Protein AF-Q54W01-F1 (afdb_monomer)

Secondary structure (DSSP, 8-state):
-HHHHHIIIII--GGGGGSSSTT-B-TTSSB-HHHHHHHHHHHHHHHTTPPPHHHHHHHHHHHT--HHHHHHHHHHHHHHHHHHTS--HHHHHHHHHHHHTTT-HHHHHHHHHHHHHTT-HHHHHHHHHHHHTS-SEEEPTTSS-EEE-HHHHHHHHHHHHHIIIII--HHHHHHHHHHHHHTT-HHHHHHHHHHHHHTSSS---HHHHHHHHHHHHHHHHTT-

Organism: Dictyostelium discoideum (NCBI:txid44689)

Radius of gyration: 18.87 Å; Cα contacts (8 Å, |Δi|>4): 351; chains: 1; bounding box: 48×43×46 Å

InterPro domains:
  IPR011990 Tetratricopeptide-like helical domain superfamily [G3DSA:1.25.40.10] (80-221)

Solvent-accessible surface area (backbone atoms only — not comparable to full-atom values): 11177 Å² total; per-residue (Å²): 91,70,67,51,42,52,29,41,46,74,64,60,47,74,78,51,72,80,50,81,53,76,76,42,48,45,98,85,72,43,80,29,61,74,60,40,50,58,35,46,51,47,34,39,72,77,45,71,29,48,71,59,62,74,41,41,48,46,25,19,74,73,55,19,45,44,50,66,61,51,52,27,48,40,20,37,42,40,16,48,46,29,39,74,74,65,66,32,58,69,61,14,51,51,32,20,57,57,21,41,77,68,71,23,26,56,22,24,33,54,51,11,52,53,24,48,77,69,68,37,54,68,60,11,50,55,25,16,50,58,5,35,70,38,69,54,50,41,67,32,48,100,43,104,44,75,40,81,28,62,53,18,29,46,23,12,38,52,35,12,50,48,27,47,71,76,67,64,37,39,44,61,14,40,54,25,20,44,54,4,25,76,64,66,32,48,69,18,16,43,52,44,14,52,27,22,61,68,32,50,46,48,73,65,33,64,67,61,13,51,54,27,40,48,60,36,46,57,70,62,66,80,76,116

Foldseek 3Di:
DVQQLCQLLPPDEPVCLPPADRRQADPVRDHDLVSLCVPLVCCCVVPVQFDDQVSLVSNQVVHQADSLSVRLRSLQSSLCCCVPVVVNNVSSLVSLVVNVVSQRLLSLQVQLVVCVVVVVLVSNLVSLVSSLPGDQWTQGHPDNDTDGPVSNLVSLQVSLVSCVPPVVQQLSSLVSLCSSLVSLNLVSLQVNLVCLCVVGSHDNDNVSSVVSVCSSCVVVVVPD

Mean predicted aligned error: 4.29 Å

Sequence (224 aa):
MEVLNNWLSNKCSLKDINKYFFGIRDKNNNLNYKLMEREYEYLSFKYNGIIPKEILEKCSDRIGIPMDYLLNRGLCETAFFHLKLKNDKKMAKRYFRVAIKFNSAEASFGMSLLYCEENNIEKAIKYGEKSALEPPMIKLINQDKLYPNYRVHEAQYQTGHLYAKFKKDFTKCFCFYLLSAESGNIRGNYLISCMYKKGVGCEKNEEFSKKYLLKATSLVKCKC

Structure (mmCIF, N/CA/C/O backbone):
data_AF-Q54W01-F1
#
_entry.id   AF-Q54W01-F1
#
loop_
_atom_site.group_PDB
_atom_site.id
_atom_site.type_symbol
_atom_site.label_atom_id
_atom_site.label_alt_id
_atom_site.label_comp_id
_atom_site.label_asym_id
_atom_site.label_entity_id
_atom_site.label_seq_id
_atom_site.pdbx_PDB_ins_code
_atom_site.Cartn_x
_atom_site.Cartn_y
_atom_site.Cartn_z
_atom_site.occupancy
_atom_site.B_iso_or_equiv
_atom_site.auth_seq_id
_atom_site.auth_comp_id
_atom_site.auth_asym_id
_atom_site.auth_atom_id
_atom_site.pdbx_PDB_model_num
ATOM 1 N N . MET A 1 1 ? 14.472 6.945 -15.889 1.00 89.81 1 MET A N 1
ATOM 2 C CA . MET A 1 1 ? 13.373 6.084 -16.384 1.00 89.81 1 MET A CA 1
ATOM 3 C C . MET A 1 1 ? 13.797 4.676 -16.762 1.00 89.81 1 MET A C 1
ATOM 5 O O . MET A 1 1 ? 12.915 3.842 -16.936 1.00 89.81 1 MET A O 1
ATOM 9 N N . GLU A 1 2 ? 15.084 4.369 -16.925 1.00 91.75 2 GLU A N 1
ATOM 10 C CA . GLU A 1 2 ? 15.513 3.037 -17.372 1.00 91.75 2 GLU A CA 1
ATOM 11 C C . GLU A 1 2 ? 15.092 1.927 -16.397 1.00 91.75 2 GLU A C 1
ATOM 13 O O . GLU A 1 2 ? 14.571 0.893 -16.816 1.00 91.75 2 GLU A O 1
ATOM 18 N N . VAL A 1 3 ? 15.232 2.168 -15.088 1.00 93.31 3 VAL A N 1
ATOM 19 C CA . VAL A 1 3 ? 14.890 1.174 -14.062 1.00 93.31 3 VAL A CA 1
ATOM 20 C C . VAL A 1 3 ? 13.390 0.919 -14.011 1.00 93.31 3 VAL A C 1
ATOM 22 O O . VAL A 1 3 ? 12.978 -0.241 -14.039 1.00 93.31 3 VAL A O 1
ATOM 25 N N . LEU A 1 4 ? 12.575 1.980 -13.968 1.00 94.06 4 LEU A N 1
ATOM 26 C CA . LEU A 1 4 ? 11.116 1.845 -13.959 1.00 94.06 4 LEU A CA 1
ATOM 27 C C . LEU A 1 4 ? 10.622 1.127 -15.218 1.00 94.06 4 LEU A C 1
ATOM 29 O O . LEU A 1 4 ? 9.805 0.215 -15.107 1.00 94.06 4 LEU A O 1
ATOM 33 N N . ASN A 1 5 ? 11.159 1.484 -16.390 1.00 95.75 5 ASN A N 1
ATOM 34 C CA . ASN A 1 5 ? 10.816 0.834 -17.651 1.00 95.75 5 ASN A CA 1
ATOM 35 C C . ASN A 1 5 ? 11.144 -0.663 -17.623 1.00 95.75 5 ASN A C 1
ATOM 37 O O . ASN A 1 5 ? 10.257 -1.490 -17.819 1.00 95.75 5 ASN A O 1
ATOM 41 N N . ASN A 1 6 ? 12.399 -1.021 -17.342 1.00 95.88 6 ASN A N 1
ATOM 42 C CA . ASN A 1 6 ? 12.820 -2.419 -17.339 1.00 95.88 6 ASN A CA 1
ATOM 43 C C . ASN A 1 6 ? 12.027 -3.240 -16.313 1.00 95.88 6 ASN A C 1
ATOM 45 O O . ASN A 1 6 ? 11.593 -4.356 -16.595 1.00 95.88 6 ASN A O 1
ATOM 49 N N . TRP A 1 7 ? 11.811 -2.688 -15.117 1.00 95.94 7 TRP A N 1
ATOM 50 C CA . TRP A 1 7 ? 11.092 -3.405 -14.076 1.00 95.94 7 TRP A CA 1
ATOM 51 C C . TRP A 1 7 ? 9.617 -3.624 -14.426 1.00 95.94 7 TRP A C 1
ATOM 53 O O . TRP A 1 7 ? 9.152 -4.760 -14.342 1.00 95.94 7 TRP A O 1
ATOM 63 N N . LEU A 1 8 ? 8.893 -2.586 -14.857 1.00 96.00 8 LEU A N 1
ATOM 64 C CA . LEU A 1 8 ? 7.478 -2.710 -15.230 1.00 96.00 8 LEU A CA 1
ATOM 65 C C . LEU A 1 8 ? 7.301 -3.620 -16.449 1.00 96.00 8 LEU A C 1
ATOM 67 O O . LEU A 1 8 ? 6.528 -4.580 -16.395 1.00 96.00 8 LEU A O 1
ATOM 71 N N . SER A 1 9 ? 8.075 -3.376 -17.505 1.00 94.75 9 SER A N 1
ATOM 72 C CA . SER A 1 9 ? 7.961 -4.122 -18.757 1.00 94.75 9 SER A CA 1
ATOM 73 C C . SER A 1 9 ? 8.324 -5.600 -18.585 1.00 94.75 9 SER A C 1
ATOM 75 O O . SER A 1 9 ? 7.609 -6.453 -19.100 1.00 94.75 9 SER A O 1
ATOM 77 N N . ASN A 1 10 ? 9.369 -5.931 -17.810 1.00 95.25 10 ASN A N 1
ATOM 78 C CA . ASN A 1 10 ? 9.964 -7.277 -17.852 1.00 95.25 10 ASN A CA 1
ATOM 79 C C . ASN A 1 10 ? 9.904 -8.072 -16.538 1.00 95.25 10 ASN A C 1
ATOM 81 O O . ASN A 1 10 ? 9.967 -9.297 -16.580 1.00 95.25 10 ASN A O 1
ATOM 85 N N . LYS A 1 11 ? 9.828 -7.423 -15.366 1.00 94.88 11 LYS A N 1
ATOM 86 C CA . LYS A 1 11 ? 10.060 -8.095 -14.066 1.00 94.88 11 LYS A CA 1
ATOM 87 C C . LYS A 1 11 ? 8.863 -8.096 -13.123 1.00 94.88 11 LYS A C 1
ATOM 89 O O . LYS A 1 11 ? 8.730 -9.021 -12.329 1.00 94.88 11 LYS A O 1
ATOM 94 N N . CYS A 1 12 ? 8.021 -7.066 -13.175 1.00 94.69 12 CYS A N 1
ATOM 95 C CA . CYS A 1 12 ? 6.881 -6.892 -12.274 1.00 94.69 12 CYS A CA 1
ATOM 96 C C . CYS A 1 12 ? 5.975 -8.132 -12.299 1.00 94.69 12 CYS A C 1
ATOM 98 O O . CYS A 1 12 ? 5.600 -8.594 -13.370 1.00 94.69 12 CYS A O 1
ATOM 100 N N . SER A 1 13 ? 5.597 -8.683 -11.154 1.00 93.88 13 SER A N 1
ATOM 101 C CA . SER A 1 13 ? 4.550 -9.703 -11.070 1.00 93.88 13 SER A CA 1
ATOM 102 C C . SER A 1 13 ? 3.263 -9.121 -10.495 1.00 93.88 13 SER A C 1
ATOM 104 O O . SER A 1 13 ? 3.268 -8.068 -9.857 1.00 93.88 13 SER A O 1
ATOM 106 N N . LEU A 1 14 ? 2.160 -9.857 -10.628 1.00 91.88 14 LEU A N 1
ATOM 107 C CA . LEU A 1 14 ? 0.876 -9.498 -10.021 1.00 91.88 14 LEU A CA 1
ATOM 108 C C . LEU A 1 14 ? 0.996 -9.215 -8.506 1.00 91.88 14 LEU A C 1
ATOM 110 O O . LEU A 1 14 ? 0.391 -8.278 -7.993 1.00 91.88 14 LEU A O 1
ATOM 114 N N . LYS A 1 15 ? 1.842 -9.973 -7.790 1.00 91.00 15 LYS A N 1
ATOM 115 C CA . LYS A 1 15 ? 2.101 -9.769 -6.352 1.00 91.00 15 LYS A CA 1
ATOM 116 C C . LYS A 1 15 ? 2.877 -8.481 -6.062 1.00 91.00 15 LYS A C 1
ATOM 118 O O . LYS A 1 15 ? 2.717 -7.905 -4.985 1.00 91.00 15 LYS A O 1
ATOM 123 N N . ASP A 1 16 ? 3.722 -8.032 -6.988 1.00 91.69 16 ASP A N 1
ATOM 124 C CA . ASP A 1 16 ? 4.597 -6.877 -6.774 1.00 91.69 16 ASP A CA 1
ATOM 125 C C . ASP A 1 16 ? 3.864 -5.540 -6.815 1.00 91.69 16 ASP A C 1
ATOM 127 O O . ASP A 1 16 ? 4.335 -4.571 -6.227 1.00 91.69 16 ASP A O 1
ATOM 131 N N . ILE A 1 17 ? 2.689 -5.490 -7.436 1.00 88.19 17 ILE A N 1
ATOM 132 C CA . ILE A 1 17 ? 1.871 -4.277 -7.560 1.00 88.19 17 ILE A CA 1
ATOM 133 C C . ILE A 1 17 ? 1.502 -3.677 -6.196 1.00 88.19 17 ILE A C 1
ATOM 135 O O . ILE A 1 17 ? 1.355 -2.458 -6.056 1.00 88.19 17 ILE A O 1
ATOM 139 N N . ASN A 1 18 ? 1.412 -4.529 -5.174 1.00 85.81 18 ASN A N 1
ATOM 140 C CA . ASN A 1 18 ? 1.107 -4.134 -3.802 1.00 85.81 18 ASN A CA 1
ATOM 141 C C . ASN A 1 18 ? 2.303 -3.530 -3.058 1.00 85.81 18 ASN A C 1
ATOM 143 O O . ASN A 1 18 ? 2.110 -2.860 -2.035 1.00 85.81 18 ASN A O 1
ATOM 147 N N . LYS A 1 19 ? 3.529 -3.741 -3.552 1.00 90.31 19 LYS A N 1
ATOM 148 C CA . LYS A 1 19 ? 4.743 -3.157 -2.979 1.00 90.31 19 LYS A CA 1
ATOM 149 C 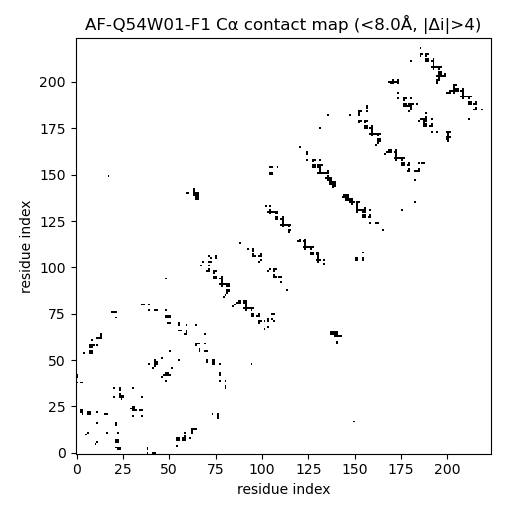C . LYS A 1 19 ? 4.826 -1.679 -3.356 1.00 90.31 19 LYS A C 1
ATOM 151 O O . LYS A 1 19 ? 4.561 -1.302 -4.493 1.00 90.31 19 LYS A O 1
ATOM 156 N N . TYR A 1 20 ? 5.237 -0.853 -2.399 1.00 90.94 20 TYR A N 1
ATOM 157 C CA . TYR A 1 20 ? 5.528 0.557 -2.655 1.00 90.94 20 TYR A CA 1
ATOM 158 C C . TYR A 1 20 ? 6.810 0.725 -3.476 1.00 90.94 20 TYR A C 1
ATOM 160 O O . TYR A 1 20 ? 7.751 -0.060 -3.332 1.00 90.94 20 TYR A O 1
ATOM 168 N N . PHE A 1 21 ? 6.842 1.769 -4.296 1.00 92.62 21 PHE A N 1
ATOM 169 C CA . PHE A 1 21 ? 7.914 2.194 -5.192 1.00 92.62 21 PHE A CA 1
ATOM 170 C C . PHE A 1 21 ? 8.373 1.097 -6.159 1.00 92.62 21 PHE A C 1
ATOM 172 O O . PHE A 1 21 ? 9.293 0.331 -5.862 1.00 92.62 21 PHE A O 1
ATOM 179 N N . PHE A 1 22 ? 7.727 1.044 -7.327 1.00 93.31 22 PHE A N 1
ATOM 180 C CA . PHE A 1 22 ? 7.922 0.053 -8.392 1.00 93.31 22 PHE A CA 1
ATOM 181 C C . PHE A 1 22 ? 9.382 -0.313 -8.662 1.00 93.31 22 PHE A C 1
ATOM 183 O O . PHE A 1 22 ? 10.138 0.471 -9.227 1.00 93.31 22 PHE A O 1
ATOM 190 N N . GLY A 1 23 ? 9.781 -1.518 -8.249 1.00 91.75 23 GLY A N 1
ATOM 191 C CA . GLY A 1 23 ? 11.109 -2.067 -8.526 1.00 91.75 23 GLY A CA 1
ATOM 192 C C . GLY A 1 23 ? 12.296 -1.316 -7.932 1.00 91.75 23 GLY A C 1
ATOM 193 O O . GLY A 1 23 ? 13.431 -1.730 -8.156 1.00 91.75 23 GLY A O 1
ATOM 194 N N . ILE A 1 24 ? 12.071 -0.240 -7.174 1.00 95.69 24 ILE A N 1
ATOM 195 C CA . ILE A 1 24 ? 13.139 0.571 -6.594 1.00 95.69 24 ILE A CA 1
ATOM 196 C C . ILE A 1 24 ? 13.682 -0.157 -5.375 1.00 95.69 24 ILE A C 1
ATOM 198 O O . ILE A 1 24 ? 13.221 0.048 -4.248 1.00 95.69 24 ILE A O 1
ATOM 202 N N . ARG A 1 25 ? 14.606 -1.083 -5.619 1.00 94.69 25 ARG A N 1
ATOM 203 C CA . ARG A 1 25 ? 15.192 -1.950 -4.605 1.00 94.69 25 ARG A CA 1
ATOM 204 C C . ARG A 1 25 ? 16.700 -2.072 -4.769 1.00 94.69 25 ARG A C 1
ATOM 206 O O . ARG A 1 25 ? 17.223 -1.929 -5.872 1.00 94.69 25 ARG A O 1
ATOM 213 N N . ASP A 1 26 ? 17.393 -2.303 -3.662 1.00 93.75 26 ASP A N 1
ATOM 214 C CA . ASP A 1 26 ? 18.793 -2.722 -3.659 1.00 93.75 26 ASP A CA 1
ATOM 215 C C . ASP A 1 26 ? 18.921 -4.251 -3.825 1.00 93.75 26 ASP A C 1
ATOM 217 O O . ASP A 1 26 ? 17.932 -4.972 -3.980 1.00 93.75 26 ASP A O 1
ATOM 221 N N . LYS A 1 27 ? 20.157 -4.756 -3.775 1.00 92.44 27 LYS A N 1
ATOM 222 C CA . LYS A 1 27 ? 20.462 -6.195 -3.861 1.00 92.44 27 LYS A CA 1
ATOM 223 C C . LYS A 1 27 ? 19.877 -7.034 -2.716 1.00 92.44 27 LYS A C 1
ATOM 225 O O . LYS A 1 27 ? 19.700 -8.234 -2.882 1.00 92.44 27 LYS A O 1
ATOM 230 N N . ASN A 1 28 ? 19.558 -6.405 -1.585 1.00 93.88 28 ASN A N 1
ATOM 231 C CA . ASN A 1 28 ? 18.967 -7.034 -0.405 1.00 93.88 28 ASN A CA 1
ATOM 232 C C . ASN A 1 28 ? 17.433 -6.893 -0.392 1.00 93.88 28 ASN A C 1
ATOM 234 O O . ASN A 1 28 ? 16.794 -7.214 0.607 1.00 93.88 28 ASN A O 1
ATOM 238 N N . ASN A 1 29 ? 16.836 -6.412 -1.492 1.00 89.88 29 ASN A N 1
ATOM 239 C CA . ASN A 1 29 ? 15.402 -6.170 -1.642 1.00 89.88 29 ASN A CA 1
ATOM 240 C C . ASN A 1 29 ? 14.832 -5.100 -0.679 1.00 89.88 29 ASN A C 1
ATOM 242 O O . ASN A 1 29 ? 13.625 -5.062 -0.423 1.00 89.88 29 ASN A O 1
ATOM 246 N N . ASN A 1 30 ? 15.675 -4.179 -0.201 1.00 93.75 30 ASN A N 1
ATOM 247 C CA . ASN A 1 30 ? 15.270 -2.988 0.553 1.00 93.75 30 ASN A CA 1
ATOM 248 C C . ASN A 1 30 ? 15.057 -1.790 -0.376 1.00 93.75 30 ASN A C 1
ATOM 250 O O . ASN A 1 30 ? 15.566 -1.769 -1.494 1.00 93.75 30 ASN A O 1
ATOM 254 N N . LEU A 1 31 ? 14.307 -0.773 0.065 1.00 93.94 31 LEU A N 1
ATOM 255 C CA . LEU A 1 31 ? 14.107 0.455 -0.714 1.00 93.94 31 LEU A CA 1
ATOM 256 C C . LEU A 1 31 ? 15.438 1.181 -0.956 1.00 93.94 31 LEU A C 1
ATOM 258 O O . LEU A 1 31 ? 16.135 1.544 -0.013 1.00 93.94 31 LEU A O 1
ATOM 262 N N . ASN A 1 32 ? 15.758 1.442 -2.226 1.00 95.94 32 ASN A N 1
ATOM 263 C CA . ASN A 1 32 ? 16.941 2.211 -2.611 1.00 95.94 32 ASN A CA 1
ATOM 264 C C . ASN A 1 32 ? 16.573 3.689 -2.813 1.00 95.94 32 ASN A C 1
ATOM 266 O O . ASN A 1 32 ? 16.084 4.072 -3.876 1.00 95.94 32 ASN A O 1
ATOM 270 N N . TYR A 1 33 ? 16.810 4.521 -1.798 1.00 94.69 33 TYR A N 1
ATOM 271 C CA . TYR A 1 33 ? 16.407 5.934 -1.795 1.00 94.69 33 TYR A CA 1
ATOM 272 C C . TYR A 1 33 ? 17.110 6.783 -2.861 1.00 94.69 33 TYR A C 1
ATOM 274 O O . TYR A 1 33 ? 16.449 7.571 -3.530 1.00 94.69 33 TYR A O 1
ATOM 282 N N . LYS A 1 34 ? 18.413 6.575 -3.095 1.00 94.88 34 LYS A N 1
ATOM 283 C CA . LYS A 1 34 ? 19.161 7.297 -4.141 1.00 94.88 34 LYS A CA 1
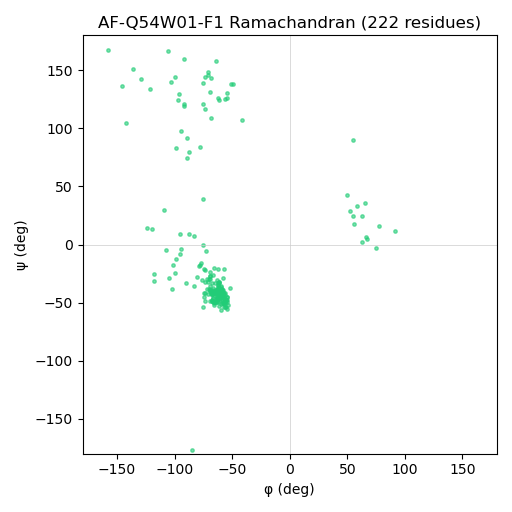ATOM 284 C C . LYS A 1 34 ? 18.603 6.999 -5.534 1.00 94.88 34 LYS A C 1
ATOM 286 O O . LYS A 1 34 ? 18.477 7.883 -6.377 1.00 94.88 34 LYS A O 1
ATOM 291 N N . LEU A 1 35 ? 18.252 5.737 -5.775 1.00 95.12 35 LEU A N 1
ATOM 292 C CA . LEU A 1 35 ? 17.612 5.325 -7.018 1.00 95.12 35 LEU A CA 1
ATOM 293 C C . LEU A 1 35 ? 16.181 5.869 -7.132 1.00 95.12 35 LEU A C 1
ATOM 295 O O . LEU A 1 35 ? 15.777 6.288 -8.213 1.00 95.12 35 LEU A O 1
ATOM 299 N N . MET A 1 36 ? 15.436 5.888 -6.023 1.00 95.12 36 MET A N 1
ATOM 300 C CA . MET A 1 36 ? 14.092 6.464 -5.959 1.00 95.12 36 MET A CA 1
ATOM 301 C C . MET A 1 36 ? 14.098 7.927 -6.382 1.00 95.12 36 MET A C 1
ATOM 303 O O . MET A 1 36 ? 13.330 8.303 -7.260 1.00 95.12 36 MET A O 1
ATOM 307 N N . GLU A 1 37 ? 14.987 8.719 -5.785 1.00 95.38 37 GLU A N 1
ATOM 308 C CA . GLU A 1 37 ? 15.155 10.134 -6.091 1.00 95.38 37 GLU A CA 1
ATOM 309 C C . GLU A 1 37 ? 15.429 10.333 -7.580 1.00 95.38 37 GLU A C 1
ATOM 311 O O . GLU A 1 37 ? 14.638 10.974 -8.264 1.00 95.38 37 GLU A O 1
ATOM 316 N N . ARG A 1 38 ? 16.436 9.646 -8.129 1.00 95.56 38 ARG A N 1
ATOM 317 C CA . ARG A 1 38 ? 16.771 9.739 -9.555 1.00 95.56 38 ARG A CA 1
ATOM 318 C C . ARG A 1 38 ? 15.594 9.415 -10.483 1.00 95.56 38 ARG A C 1
ATOM 320 O O . ARG A 1 38 ? 15.366 10.123 -11.462 1.00 95.56 38 ARG A O 1
ATOM 327 N N . GLU A 1 39 ? 14.880 8.315 -10.237 1.00 96.44 39 GLU A N 1
ATOM 328 C CA . GLU A 1 39 ? 13.807 7.872 -11.136 1.00 96.44 39 GLU A CA 1
ATOM 329 C C . GLU A 1 39 ? 12.551 8.747 -11.014 1.00 96.44 39 GLU A C 1
ATOM 331 O O . GLU A 1 39 ? 11.998 9.152 -12.038 1.00 96.44 39 GLU A O 1
ATOM 336 N N . TYR A 1 40 ? 12.113 9.071 -9.793 1.00 96.75 40 TYR A N 1
ATOM 337 C CA . TYR A 1 40 ? 10.876 9.826 -9.574 1.00 96.75 40 TYR A CA 1
ATOM 338 C C . TYR A 1 40 ? 11.039 11.335 -9.760 1.00 96.75 40 TYR A C 1
ATOM 340 O O . TYR A 1 40 ? 10.077 11.978 -10.183 1.00 96.75 40 TYR A O 1
ATOM 348 N N . GLU A 1 41 ? 12.221 11.916 -9.535 1.00 95.94 41 GLU A N 1
ATOM 349 C CA . GLU A 1 41 ? 12.485 13.306 -9.933 1.00 95.94 41 GLU A CA 1
ATOM 350 C C . GLU A 1 41 ? 12.430 13.454 -11.445 1.00 95.94 41 GLU A C 1
ATOM 352 O O . GLU A 1 41 ? 11.716 14.316 -11.954 1.00 95.94 41 GLU A O 1
ATOM 357 N N . TYR A 1 42 ? 13.117 12.572 -12.174 1.00 96.62 42 TYR A N 1
ATOM 358 C CA . TYR A 1 42 ? 13.097 12.606 -13.628 1.00 96.62 42 TYR A CA 1
ATOM 359 C C . TYR A 1 42 ? 11.685 12.348 -14.174 1.00 96.62 42 TYR A C 1
ATOM 361 O O . TYR A 1 42 ? 11.246 13.048 -15.085 1.00 96.62 42 TYR A O 1
ATOM 369 N N . LEU A 1 43 ? 10.937 11.398 -13.598 1.00 96.81 43 LEU A N 1
ATOM 370 C CA . LEU A 1 43 ? 9.533 11.163 -13.948 1.00 96.81 43 LEU A CA 1
ATOM 371 C C . LEU A 1 43 ? 8.668 12.409 -13.689 1.00 96.81 43 LEU A C 1
ATOM 373 O O . LEU A 1 43 ? 7.858 12.792 -14.535 1.00 96.81 43 LEU A O 1
ATOM 377 N N . SER A 1 44 ? 8.860 13.066 -12.542 1.00 95.69 44 SER A N 1
ATOM 378 C CA . SER A 1 44 ? 8.144 14.292 -12.174 1.00 95.69 44 SER A CA 1
ATOM 379 C C . SER A 1 44 ? 8.453 15.439 -13.136 1.00 95.69 44 SER A C 1
ATOM 381 O O . SER A 1 44 ? 7.528 16.103 -13.594 1.00 95.69 44 SER A O 1
ATOM 383 N N . PHE A 1 45 ? 9.730 15.644 -13.467 1.00 95.81 45 PHE A N 1
ATOM 384 C CA . PHE A 1 45 ? 10.208 16.738 -14.310 1.00 95.81 45 PHE A CA 1
ATOM 385 C C . PHE A 1 45 ? 9.869 16.539 -15.790 1.00 95.81 45 PHE A C 1
ATOM 387 O O . PHE A 1 45 ? 9.343 17.442 -16.434 1.00 95.81 45 PHE A O 1
ATOM 394 N N . LYS A 1 46 ? 10.156 15.354 -16.343 1.00 97.06 46 LYS A N 1
ATOM 395 C CA . LYS A 1 46 ? 10.030 15.087 -17.782 1.00 97.06 46 LYS A CA 1
ATOM 396 C C . LYS A 1 46 ? 8.606 14.716 -18.196 1.00 97.06 46 LYS A C 1
ATOM 398 O O . LYS A 1 46 ? 8.191 15.085 -19.290 1.00 97.06 46 LYS A O 1
ATOM 403 N N . TYR A 1 47 ? 7.877 13.992 -17.346 1.00 95.88 47 TYR A N 1
ATOM 404 C CA . TYR A 1 47 ? 6.575 13.402 -17.688 1.00 95.88 47 TYR A CA 1
ATOM 405 C C . TYR A 1 47 ? 5.443 13.820 -16.747 1.00 95.88 47 TYR A C 1
ATOM 407 O O . TYR A 1 47 ? 4.382 13.198 -16.746 1.00 95.88 47 TYR A O 1
ATOM 415 N N . ASN A 1 48 ? 5.638 14.853 -15.918 1.00 94.50 48 ASN A N 1
ATOM 416 C CA . ASN A 1 48 ? 4.641 15.276 -14.932 1.00 94.50 48 ASN A CA 1
ATOM 417 C C . ASN A 1 48 ? 4.129 14.098 -14.079 1.00 94.50 48 ASN A C 1
ATOM 419 O O . ASN A 1 48 ? 2.927 13.971 -13.851 1.00 94.50 48 ASN A O 1
ATOM 423 N N . GLY A 1 49 ? 5.026 13.213 -13.632 1.00 94.06 49 GLY A N 1
ATOM 424 C CA . GLY A 1 49 ? 4.686 12.082 -12.759 1.00 94.06 49 GLY A CA 1
ATOM 425 C C . GLY A 1 49 ? 3.960 10.916 -13.441 1.00 94.06 49 GLY A C 1
ATOM 426 O O . GLY A 1 49 ? 3.683 9.910 -12.791 1.00 94.06 49 GLY A O 1
ATOM 427 N N . ILE A 1 50 ? 3.637 11.037 -14.730 1.00 95.31 50 ILE A N 1
ATOM 428 C CA . ILE A 1 50 ? 2.897 10.029 -15.490 1.00 95.31 50 ILE A CA 1
ATOM 429 C C . ILE A 1 50 ? 3.892 9.081 -16.152 1.00 95.31 50 ILE A C 1
ATOM 431 O O . ILE A 1 50 ? 4.739 9.498 -16.937 1.00 95.31 50 ILE A O 1
ATOM 435 N N . ILE A 1 51 ? 3.794 7.790 -15.842 1.00 95.62 51 ILE A N 1
ATOM 436 C CA . ILE A 1 51 ? 4.604 6.772 -16.516 1.00 95.62 51 ILE A CA 1
ATOM 437 C C . ILE A 1 51 ? 4.118 6.661 -17.973 1.00 95.62 51 ILE A C 1
ATOM 439 O O . ILE A 1 51 ? 2.908 6.544 -18.175 1.00 95.62 51 ILE A O 1
ATOM 443 N N . PRO A 1 52 ? 5.024 6.692 -18.973 1.00 96.19 52 PRO A N 1
ATOM 444 C CA . PRO A 1 52 ? 4.669 6.553 -20.384 1.00 96.19 52 PRO A CA 1
ATOM 445 C C . PRO A 1 52 ? 3.760 5.353 -20.660 1.00 96.19 52 PRO A C 1
ATOM 447 O O . PRO A 1 52 ? 3.968 4.264 -20.114 1.00 96.19 52 PRO A O 1
ATOM 450 N N . LYS A 1 53 ? 2.757 5.565 -21.516 1.00 95.81 53 LYS A N 1
ATOM 451 C CA . LYS A 1 53 ? 1.685 4.602 -21.786 1.00 95.81 53 LYS A CA 1
ATOM 452 C C . LYS A 1 53 ? 2.239 3.275 -22.299 1.00 95.81 53 LYS A C 1
ATOM 454 O O . LYS A 1 53 ? 1.823 2.226 -21.829 1.00 95.81 53 LYS A O 1
ATOM 459 N N . GLU A 1 54 ? 3.257 3.327 -23.149 1.00 96.12 54 GLU A N 1
ATOM 460 C CA . GLU A 1 54 ? 3.879 2.162 -23.782 1.00 96.12 54 GLU A CA 1
ATOM 461 C C . GLU A 1 54 ? 4.532 1.226 -22.748 1.00 96.12 54 GLU A C 1
ATOM 463 O O . GLU A 1 54 ? 4.590 0.012 -22.937 1.00 96.12 54 GLU A O 1
ATOM 468 N N . ILE A 1 55 ? 5.026 1.776 -21.631 1.00 96.50 55 ILE A N 1
ATOM 469 C CA . ILE A 1 55 ? 5.585 0.991 -20.517 1.00 96.50 55 ILE A CA 1
ATOM 470 C C . ILE A 1 55 ? 4.453 0.311 -19.740 1.00 96.50 55 ILE A C 1
ATOM 472 O O . ILE A 1 55 ? 4.569 -0.851 -19.340 1.00 96.50 55 ILE A O 1
ATOM 476 N N . LEU A 1 56 ? 3.359 1.042 -19.507 1.00 96.25 56 LEU A N 1
ATOM 477 C CA . LEU A 1 56 ? 2.201 0.536 -18.775 1.00 96.25 56 LEU A CA 1
ATOM 478 C C . LEU A 1 56 ? 1.452 -0.535 -19.571 1.00 96.25 56 LEU A C 1
ATOM 480 O O . LEU A 1 56 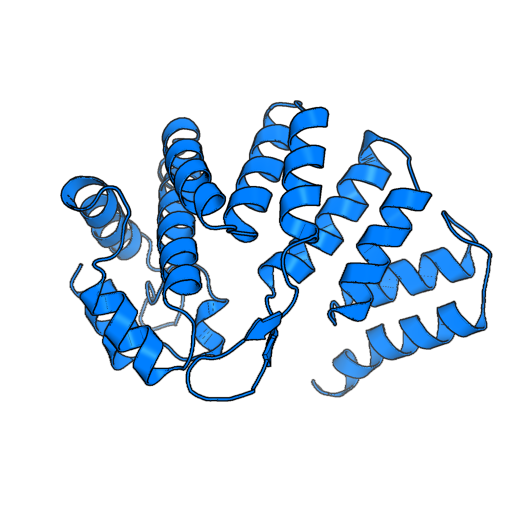? 1.062 -1.530 -18.974 1.00 96.25 56 LEU A O 1
ATOM 484 N N . GLU A 1 57 ? 1.312 -0.375 -20.888 1.00 96.31 57 GLU A N 1
ATOM 485 C CA . GLU A 1 57 ? 0.708 -1.358 -21.797 1.00 96.31 57 GLU A CA 1
ATOM 486 C C . GLU A 1 57 ? 1.480 -2.679 -21.767 1.00 96.31 57 GLU A C 1
ATOM 488 O O . GLU A 1 57 ? 0.903 -3.713 -21.445 1.00 96.31 57 GLU A O 1
ATOM 493 N N . LYS A 1 58 ? 2.810 -2.646 -21.938 1.00 95.94 58 LYS A N 1
ATOM 494 C CA . LYS A 1 58 ? 3.651 -3.856 -21.837 1.00 95.94 58 LYS A CA 1
ATOM 495 C C . LYS A 1 58 ? 3.493 -4.580 -20.501 1.00 95.94 58 LYS A C 1
ATOM 497 O O . LYS A 1 58 ? 3.447 -5.807 -20.449 1.00 95.94 58 LYS A O 1
ATOM 502 N N . CYS A 1 59 ? 3.439 -3.822 -19.406 1.00 96.50 59 CYS A N 1
ATOM 503 C CA . CYS A 1 59 ? 3.228 -4.373 -18.071 1.00 96.50 59 CYS A CA 1
ATOM 504 C C . CYS A 1 59 ? 1.826 -4.993 -17.943 1.00 96.50 59 CYS A C 1
ATOM 506 O O . CYS A 1 59 ? 1.702 -6.140 -17.514 1.00 96.50 59 CYS A O 1
ATOM 508 N N . SER A 1 60 ? 0.800 -4.243 -18.356 1.00 96.50 60 SER A N 1
ATOM 509 C CA . SER A 1 60 ? -0.615 -4.617 -18.360 1.00 96.50 60 SER A CA 1
ATOM 510 C C . SER A 1 60 ? -0.834 -5.926 -19.110 1.00 96.50 60 S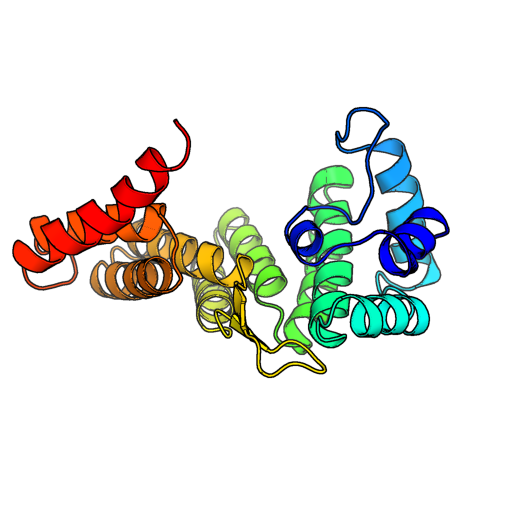ER A C 1
ATOM 512 O O . SER A 1 60 ? -1.317 -6.888 -18.514 1.00 96.50 60 SER A O 1
ATOM 514 N N . ASP A 1 61 ? -0.390 -6.002 -20.364 1.00 95.00 61 ASP A N 1
ATOM 515 C CA . ASP A 1 61 ? -0.554 -7.172 -21.232 1.00 95.00 61 ASP A CA 1
ATOM 516 C C . ASP A 1 61 ? 0.105 -8.420 -20.643 1.00 95.00 61 ASP A C 1
ATOM 518 O O . ASP A 1 61 ? -0.449 -9.518 -20.705 1.00 95.00 61 ASP A O 1
ATOM 522 N N . ARG A 1 62 ? 1.273 -8.250 -20.010 1.00 94.75 62 ARG A N 1
ATOM 523 C CA . ARG A 1 62 ? 2.041 -9.361 -19.443 1.00 94.75 62 ARG A CA 1
ATOM 524 C C . ARG A 1 62 ? 1.435 -9.923 -18.160 1.00 94.75 62 ARG A C 1
ATOM 526 O O . ARG A 1 62 ? 1.480 -11.134 -17.955 1.00 94.75 62 ARG A O 1
ATOM 533 N N . ILE A 1 63 ? 0.945 -9.070 -17.258 1.00 94.69 63 ILE A N 1
ATOM 534 C CA . ILE A 1 63 ? 0.495 -9.508 -15.918 1.00 94.69 63 ILE A CA 1
ATOM 535 C C . ILE A 1 63 ? -1.021 -9.496 -15.740 1.00 94.69 63 ILE A C 1
ATOM 537 O O . ILE A 1 63 ? -1.512 -9.920 -14.694 1.00 94.69 63 ILE A O 1
ATOM 541 N N . GLY A 1 64 ? -1.753 -9.013 -16.740 1.00 95.31 64 GLY A N 1
ATOM 542 C CA . GLY A 1 64 ? -3.204 -8.966 -16.736 1.00 95.31 64 GLY A CA 1
ATOM 543 C C . GLY A 1 64 ? -3.790 -7.837 -15.890 1.00 95.31 64 GLY A C 1
ATOM 544 O O . GLY A 1 64 ? -4.962 -7.902 -15.556 1.00 95.31 64 GLY A O 1
ATOM 545 N N . ILE A 1 65 ? -3.032 -6.816 -15.488 1.00 95.31 65 ILE A N 1
ATOM 546 C CA . ILE A 1 65 ? -3.586 -5.732 -14.656 1.00 95.31 65 ILE A CA 1
ATOM 547 C C . ILE A 1 65 ? -3.992 -4.552 -15.532 1.00 95.31 65 ILE A C 1
ATOM 549 O O . ILE A 1 65 ? -3.148 -4.087 -16.292 1.00 95.31 65 ILE A O 1
ATOM 553 N N . PRO A 1 66 ? -5.223 -4.025 -15.384 1.00 95.12 66 PRO A N 1
ATOM 554 C CA . PRO A 1 66 ? -5.693 -2.885 -16.156 1.00 95.12 66 PRO A CA 1
ATOM 555 C C . PRO A 1 66 ? -4.737 -1.686 -16.145 1.00 95.12 66 PRO A C 1
ATOM 557 O O . PRO A 1 66 ? -4.164 -1.308 -15.116 1.00 95.12 66 PRO A O 1
ATOM 560 N N . MET A 1 67 ? -4.576 -1.067 -17.313 1.00 94.81 67 MET A N 1
ATOM 561 C CA . MET A 1 67 ? -3.660 0.056 -17.512 1.00 94.81 67 MET A CA 1
ATOM 562 C C . MET A 1 67 ? -4.022 1.280 -16.655 1.00 94.81 67 MET A C 1
ATOM 564 O O . MET A 1 67 ? -3.128 1.960 -16.155 1.00 94.81 67 MET A O 1
ATOM 568 N N . ASP A 1 68 ? -5.311 1.551 -16.447 1.00 93.56 68 ASP A N 1
ATOM 569 C CA . ASP A 1 68 ? -5.808 2.615 -15.567 1.00 93.56 68 ASP A CA 1
ATOM 570 C C . ASP A 1 68 ? -5.384 2.392 -14.106 1.00 93.56 68 ASP A C 1
ATOM 572 O O . ASP A 1 68 ? -4.939 3.327 -13.433 1.00 93.56 68 ASP A O 1
ATOM 576 N N . TYR A 1 69 ? -5.409 1.143 -13.635 1.00 94.69 69 TYR A N 1
ATOM 577 C CA . TYR A 1 69 ? -4.886 0.784 -12.322 1.00 94.69 69 TYR A CA 1
ATOM 578 C C . TYR A 1 69 ? -3.377 1.057 -12.223 1.00 94.69 69 TYR A C 1
ATOM 580 O O . TYR A 1 69 ? -2.921 1.678 -11.258 1.00 94.69 69 TYR A O 1
ATOM 588 N N . LEU A 1 70 ? -2.584 0.642 -13.219 1.00 95.44 70 LEU A N 1
ATOM 589 C CA . LEU A 1 70 ? -1.134 0.886 -13.219 1.00 95.44 70 LEU A CA 1
ATOM 590 C C . LEU A 1 70 ? -0.795 2.381 -13.298 1.00 95.44 70 LEU A C 1
ATOM 592 O O . LEU A 1 70 ? 0.103 2.841 -12.589 1.00 95.44 70 LEU A O 1
ATOM 596 N N . LEU A 1 71 ? -1.533 3.145 -14.108 1.00 95.12 71 LEU A N 1
ATOM 597 C CA . LEU A 1 71 ? -1.411 4.599 -14.207 1.00 95.12 71 LEU A CA 1
ATOM 598 C C . LEU A 1 71 ? -1.649 5.258 -12.844 1.00 95.12 71 LEU A C 1
ATOM 600 O O . LEU A 1 71 ? -0.825 6.046 -12.371 1.00 95.12 71 LEU A O 1
ATOM 604 N N . ASN A 1 72 ? -2.748 4.884 -12.185 1.00 95.19 72 ASN A N 1
ATOM 605 C CA . ASN A 1 72 ? -3.095 5.363 -10.853 1.00 95.19 72 ASN A CA 1
ATOM 606 C C . ASN A 1 72 ? -2.008 5.060 -9.830 1.00 95.19 72 ASN A C 1
ATOM 608 O O . ASN A 1 72 ? -1.643 5.940 -9.046 1.00 95.19 72 ASN A O 1
ATOM 612 N N . ARG A 1 73 ? -1.457 3.843 -9.857 1.00 95.06 73 ARG A N 1
ATOM 613 C CA . ARG A 1 73 ? -0.353 3.455 -8.980 1.00 95.06 73 ARG A CA 1
ATOM 614 C C . ARG A 1 73 ? 0.894 4.293 -9.251 1.00 95.06 73 ARG A C 1
ATOM 616 O O . ARG A 1 73 ? 1.445 4.836 -8.304 1.00 95.06 73 ARG A O 1
ATOM 623 N N . GLY A 1 74 ? 1.299 4.481 -10.509 1.00 95.44 74 GLY A N 1
ATOM 624 C CA . GLY A 1 74 ? 2.462 5.311 -10.858 1.00 95.44 74 GLY A CA 1
ATOM 625 C C . GLY A 1 74 ? 2.345 6.759 -10.364 1.00 95.44 74 GLY A C 1
ATOM 626 O O . GLY A 1 74 ? 3.283 7.305 -9.776 1.00 95.44 74 GLY A O 1
ATOM 627 N N . LEU A 1 75 ? 1.160 7.358 -10.514 1.00 97.06 75 LEU A N 1
ATOM 628 C CA . LEU A 1 75 ? 0.857 8.681 -9.963 1.00 97.06 75 LEU A CA 1
ATOM 629 C C . LEU A 1 75 ? 0.916 8.700 -8.428 1.00 97.06 75 LEU A C 1
ATOM 631 O O . LEU A 1 75 ? 1.456 9.645 -7.852 1.00 97.06 75 LEU A O 1
ATOM 635 N N . CYS A 1 76 ? 0.397 7.667 -7.756 1.00 97.31 76 CYS A N 1
ATOM 636 C CA . CYS A 1 76 ? 0.460 7.556 -6.296 1.00 97.31 76 CYS A CA 1
ATOM 637 C C . CYS A 1 76 ? 1.894 7.374 -5.793 1.00 97.31 76 CYS A C 1
ATOM 639 O O . CYS A 1 76 ? 2.266 8.003 -4.809 1.00 97.31 76 CYS A O 1
ATOM 641 N N . GLU A 1 77 ? 2.720 6.574 -6.469 1.00 96.50 77 GLU A N 1
ATOM 642 C CA . GLU A 1 77 ? 4.137 6.429 -6.122 1.00 96.50 77 GLU A CA 1
ATOM 643 C C . GLU A 1 77 ? 4.881 7.763 -6.244 1.00 96.50 77 GLU A C 1
ATOM 645 O O . GLU A 1 77 ? 5.613 8.154 -5.334 1.00 96.50 77 GLU A O 1
ATOM 650 N N . THR A 1 78 ? 4.613 8.521 -7.312 1.00 97.31 78 THR A N 1
ATOM 651 C CA . THR A 1 78 ? 5.155 9.877 -7.472 1.00 97.31 78 THR A CA 1
ATOM 652 C C . THR A 1 78 ? 4.658 10.809 -6.362 1.00 97.31 78 THR A C 1
ATOM 654 O O . THR A 1 78 ? 5.438 11.562 -5.781 1.00 97.31 78 THR A O 1
ATOM 657 N N . ALA A 1 79 ? 3.376 10.739 -5.998 1.00 98.00 79 ALA A N 1
ATOM 658 C CA . ALA A 1 79 ? 2.828 11.522 -4.896 1.00 98.00 79 ALA A CA 1
ATOM 659 C C . ALA A 1 79 ? 3.500 11.185 -3.553 1.00 98.00 79 ALA A C 1
ATOM 661 O O . ALA A 1 79 ? 3.871 12.091 -2.807 1.00 98.00 79 ALA A O 1
ATOM 662 N N . PHE A 1 80 ? 3.697 9.898 -3.250 1.00 96.75 80 PHE A N 1
ATOM 663 C CA . PHE A 1 80 ? 4.367 9.456 -2.027 1.00 96.75 80 PHE A CA 1
ATOM 664 C C . PHE A 1 80 ? 5.848 9.810 -2.003 1.00 96.75 80 PHE A C 1
ATOM 666 O O . PHE A 1 80 ? 6.362 10.104 -0.926 1.00 96.75 80 PHE A O 1
ATOM 673 N N . PHE A 1 81 ? 6.519 9.817 -3.155 1.00 96.81 81 PHE A N 1
ATOM 674 C CA . PHE A 1 81 ? 7.879 10.329 -3.281 1.00 96.81 81 PHE A CA 1
ATOM 675 C C . PHE A 1 81 ? 7.954 11.793 -2.817 1.00 96.81 81 PHE A C 1
ATOM 677 O O . PHE A 1 81 ? 8.699 12.108 -1.887 1.00 96.81 81 PHE A O 1
ATOM 684 N N . HIS A 1 82 ? 7.113 12.670 -3.378 1.00 97.62 82 HIS A N 1
ATOM 685 C CA . HIS A 1 82 ? 7.071 14.082 -2.975 1.00 97.62 82 HIS A CA 1
ATOM 686 C C . HIS A 1 82 ? 6.673 14.258 -1.511 1.00 97.62 82 HIS A C 1
ATOM 688 O O . HIS A 1 82 ? 7.290 15.041 -0.794 1.00 97.62 82 HIS A O 1
ATOM 694 N N . LEU A 1 83 ? 5.691 13.488 -1.043 1.00 97.00 83 LEU A N 1
ATOM 695 C CA . LEU A 1 83 ? 5.212 13.570 0.333 1.00 97.00 83 LEU A CA 1
ATOM 696 C C . LEU A 1 83 ? 6.273 13.138 1.353 1.00 97.00 83 LEU A C 1
ATOM 698 O O . LEU A 1 83 ? 6.520 13.857 2.314 1.00 97.00 83 LEU A O 1
ATOM 702 N N . LYS A 1 84 ? 6.868 11.954 1.173 1.00 94.44 84 LYS A N 1
ATOM 703 C CA . LYS A 1 84 ? 7.699 11.309 2.200 1.00 94.44 84 LYS A CA 1
ATOM 704 C C . LYS A 1 84 ? 9.173 11.688 2.114 1.00 94.44 84 LYS A C 1
ATOM 706 O O . LYS A 1 84 ? 9.829 11.714 3.146 1.00 94.44 84 LYS A O 1
ATOM 711 N N . LEU A 1 85 ? 9.698 11.930 0.910 1.00 94.06 85 LEU A N 1
ATOM 712 C CA . LEU A 1 85 ? 11.128 12.199 0.709 1.00 94.06 85 LEU A CA 1
ATOM 713 C C . LEU A 1 85 ? 11.408 13.686 0.496 1.00 94.06 85 LEU A C 1
ATOM 715 O O . LEU A 1 85 ? 12.404 14.188 1.004 1.00 94.06 85 LEU A O 1
ATOM 719 N N . LYS A 1 86 ? 10.539 14.401 -0.229 1.00 95.62 86 LYS A N 1
ATOM 720 C CA . LYS A 1 86 ? 10.710 15.844 -0.483 1.00 95.62 86 LYS A CA 1
ATOM 721 C C . LYS A 1 86 ? 9.955 16.740 0.496 1.00 95.62 86 LYS A C 1
ATOM 723 O O . LYS A 1 86 ? 10.147 17.950 0.466 1.00 95.62 86 LYS A O 1
ATOM 728 N N . ASN A 1 87 ? 9.110 16.159 1.352 1.00 95.75 87 ASN A N 1
ATOM 729 C CA . ASN A 1 87 ? 8.210 16.887 2.249 1.00 95.75 87 ASN A CA 1
ATOM 730 C C . ASN A 1 87 ? 7.343 17.939 1.515 1.00 95.75 87 ASN A C 1
ATOM 732 O O . ASN A 1 87 ? 6.931 18.948 2.087 1.00 95.75 87 ASN A O 1
ATOM 736 N N . ASP A 1 88 ? 7.039 17.707 0.234 1.00 97.00 88 ASP A N 1
ATOM 737 C CA . ASP A 1 88 ? 6.233 18.601 -0.595 1.00 97.00 88 ASP A CA 1
ATOM 738 C C . ASP A 1 88 ? 4.786 18.100 -0.659 1.00 97.00 88 ASP A C 1
ATOM 740 O O . ASP A 1 88 ? 4.335 17.429 -1.599 1.00 97.00 88 ASP A O 1
ATOM 744 N N . LYS A 1 89 ? 4.021 18.455 0.378 1.00 97.25 89 LYS A N 1
ATOM 745 C CA . LYS A 1 89 ? 2.592 18.122 0.464 1.00 97.25 89 LYS A CA 1
ATOM 746 C C . LYS A 1 89 ? 1.787 18.739 -0.683 1.00 97.25 89 LYS A C 1
ATOM 748 O O . LYS A 1 89 ? 0.797 18.149 -1.121 1.00 97.25 89 LYS A O 1
ATOM 753 N N . LYS A 1 90 ? 2.182 19.915 -1.187 1.00 97.38 90 LYS A N 1
ATOM 754 C CA . LYS A 1 90 ? 1.463 20.615 -2.263 1.00 97.38 90 LYS A CA 1
ATOM 755 C C . LYS A 1 90 ? 1.565 19.824 -3.562 1.00 97.38 90 LYS A C 1
ATOM 757 O O . LYS A 1 90 ? 0.538 19.579 -4.206 1.00 97.38 90 LYS A O 1
ATOM 762 N N . MET A 1 91 ? 2.771 19.388 -3.914 1.00 96.88 91 MET A N 1
ATOM 763 C CA . MET A 1 91 ? 3.012 18.570 -5.096 1.00 96.88 91 MET A CA 1
ATOM 764 C C . MET A 1 91 ? 2.391 17.177 -4.950 1.00 96.88 91 MET A C 1
ATOM 766 O O . MET A 1 91 ? 1.695 16.725 -5.861 1.00 96.88 91 MET A O 1
ATOM 770 N N . ALA A 1 92 ? 2.514 16.537 -3.783 1.00 98.06 92 ALA A N 1
ATOM 771 C CA . ALA A 1 92 ? 1.855 15.256 -3.518 1.00 98.06 92 ALA A CA 1
ATOM 772 C C . ALA A 1 92 ? 0.335 15.327 -3.759 1.00 98.06 92 ALA A C 1
ATOM 774 O O . ALA A 1 92 ? -0.226 14.522 -4.506 1.00 98.06 92 ALA A O 1
ATOM 775 N N . LYS A 1 93 ? -0.335 16.360 -3.223 1.00 98.12 93 LYS A N 1
ATOM 776 C CA . LYS A 1 93 ? -1.768 16.596 -3.466 1.00 98.12 93 LYS A CA 1
ATOM 777 C C . LYS A 1 93 ? -2.095 16.842 -4.936 1.00 98.12 93 LYS A C 1
ATOM 779 O O . LYS A 1 93 ? -3.200 16.518 -5.365 1.00 98.12 93 LYS A O 1
ATOM 784 N N . ARG A 1 94 ? -1.197 17.449 -5.719 1.00 97.62 94 ARG A N 1
ATOM 785 C CA . ARG A 1 94 ? -1.406 17.634 -7.165 1.00 97.62 94 ARG A CA 1
ATOM 786 C C . ARG A 1 94 ? -1.496 16.278 -7.863 1.00 97.62 94 ARG A C 1
ATOM 788 O O . ARG A 1 94 ? -2.473 16.048 -8.570 1.00 97.62 94 ARG A O 1
ATOM 795 N N . TYR A 1 95 ? -0.548 15.378 -7.611 1.00 98.00 95 TYR A N 1
ATOM 796 C CA . TYR A 1 95 ? -0.555 14.038 -8.204 1.00 98.00 95 TYR A CA 1
ATOM 797 C C . TYR A 1 95 ? -1.728 13.186 -7.724 1.00 98.00 95 TYR A C 1
ATOM 799 O O . TYR A 1 95 ? -2.406 12.574 -8.551 1.00 98.00 95 TYR A O 1
ATOM 807 N N . PHE A 1 96 ? -2.055 13.228 -6.427 1.00 98.31 96 PHE A N 1
ATOM 808 C CA . PHE A 1 96 ? -3.248 12.546 -5.929 1.00 98.31 96 PHE A CA 1
ATOM 809 C C . PHE A 1 96 ? -4.519 13.036 -6.626 1.00 98.31 96 PHE A C 1
ATOM 811 O O . PHE A 1 96 ? -5.315 12.221 -7.075 1.00 98.31 96 PHE A O 1
ATOM 818 N N . ARG A 1 97 ? -4.701 14.351 -6.811 1.00 97.56 97 ARG A N 1
ATOM 819 C CA . ARG A 1 97 ? -5.871 14.878 -7.536 1.00 97.56 97 ARG A CA 1
ATOM 820 C C . ARG A 1 97 ? -5.970 14.364 -8.969 1.00 97.56 97 ARG A C 1
ATOM 822 O O . ARG A 1 97 ? -7.085 14.143 -9.428 1.00 97.56 97 ARG A O 1
ATOM 829 N N . VAL A 1 98 ? -4.848 14.181 -9.669 1.00 96.31 98 VAL A N 1
ATOM 830 C CA . VAL A 1 98 ? -4.853 13.596 -11.019 1.00 96.31 98 VAL A CA 1
ATOM 831 C C . VAL A 1 98 ? -5.314 12.140 -10.959 1.00 96.31 98 VAL A C 1
ATOM 833 O O . VAL A 1 98 ? -6.264 11.794 -11.647 1.00 96.31 98 VAL A O 1
ATOM 836 N N . ALA A 1 99 ? -4.732 11.320 -10.082 1.00 97.19 99 ALA A N 1
ATOM 837 C CA . ALA A 1 99 ? -5.108 9.909 -9.936 1.00 97.19 99 ALA A CA 1
ATOM 838 C C . ALA A 1 99 ? -6.575 9.715 -9.493 1.00 97.19 99 ALA A C 1
ATOM 840 O O . ALA A 1 99 ? -7.254 8.784 -9.914 1.00 97.19 99 ALA A O 1
ATOM 841 N N . ILE A 1 100 ? -7.117 10.623 -8.677 1.00 96.69 100 ILE A N 1
ATOM 842 C CA . ILE A 1 100 ? -8.517 10.571 -8.220 1.00 96.69 100 ILE A CA 1
ATOM 843 C C . ILE A 1 100 ? -9.520 10.796 -9.360 1.00 96.69 100 ILE A C 1
ATOM 845 O O . ILE A 1 100 ? -10.648 10.310 -9.264 1.00 96.69 100 ILE A O 1
ATOM 849 N N . LYS A 1 101 ? -9.135 11.506 -10.432 1.00 94.44 101 LYS A N 1
ATOM 850 C CA . LYS A 1 101 ? -9.975 11.644 -11.638 1.00 94.44 101 LYS A CA 1
ATOM 851 C C . LYS A 1 101 ? -10.174 10.310 -12.364 1.00 94.44 101 LYS A C 1
ATOM 853 O O . LYS A 1 101 ? -11.134 10.182 -13.110 1.00 94.44 101 LYS A O 1
ATOM 858 N N . PHE A 1 102 ? -9.302 9.337 -12.110 1.00 91.50 102 PHE A N 1
ATOM 859 C CA . PHE A 1 102 ? -9.356 7.982 -12.649 1.00 91.50 102 PHE A CA 1
ATOM 860 C C . PHE A 1 102 ? -9.724 6.954 -11.563 1.00 91.50 102 PHE A C 1
ATOM 862 O O . PHE A 1 102 ? -9.264 5.820 -11.612 1.00 91.50 102 PHE A O 1
ATOM 869 N N . ASN A 1 103 ? -10.506 7.350 -10.548 1.00 91.88 103 ASN A N 1
ATOM 870 C CA . ASN A 1 103 ? -11.018 6.458 -9.491 1.00 91.88 103 ASN A CA 1
ATOM 871 C C . ASN A 1 103 ? -9.925 5.726 -8.683 1.00 91.88 103 ASN A C 1
ATOM 873 O O . ASN A 1 103 ? -10.085 4.596 -8.226 1.00 91.88 103 ASN A O 1
ATOM 877 N N . SER A 1 104 ? -8.770 6.370 -8.475 1.00 95.94 104 SER A N 1
ATOM 878 C CA . SER A 1 104 ? -7.734 5.804 -7.608 1.00 95.94 104 SER A CA 1
ATOM 879 C C . SER A 1 104 ? -8.171 5.796 -6.139 1.00 95.94 104 SER A C 1
ATOM 881 O O . SER A 1 104 ? -8.184 6.838 -5.463 1.00 95.94 104 SER A O 1
ATOM 883 N N . ALA A 1 105 ? -8.448 4.597 -5.619 1.00 96.06 105 ALA A N 1
ATOM 884 C CA . ALA A 1 105 ? -8.664 4.360 -4.194 1.00 96.06 105 ALA A CA 1
ATOM 885 C C . ALA A 1 105 ? -7.465 4.842 -3.364 1.00 96.06 105 ALA A C 1
ATOM 887 O O . ALA A 1 105 ? -7.626 5.582 -2.394 1.00 96.06 105 ALA A O 1
ATOM 888 N N . GLU A 1 106 ? -6.244 4.484 -3.768 1.00 96.31 106 GLU A N 1
ATOM 889 C CA . GLU A 1 106 ? -5.022 4.837 -3.041 1.00 96.31 106 GLU A CA 1
ATOM 890 C C . GLU A 1 106 ? -4.805 6.349 -2.963 1.00 96.31 106 GLU A C 1
ATOM 892 O O . GLU A 1 106 ? -4.456 6.863 -1.901 1.00 96.31 106 GLU A O 1
ATOM 897 N N . ALA A 1 107 ? -5.065 7.079 -4.050 1.00 97.81 107 ALA A N 1
ATOM 898 C CA . ALA A 1 107 ? -4.935 8.529 -4.046 1.00 97.81 107 ALA A CA 1
ATOM 899 C C . ALA A 1 107 ? -6.000 9.197 -3.174 1.00 97.81 107 ALA A C 1
ATOM 901 O O . ALA A 1 107 ? -5.688 10.132 -2.435 1.00 97.81 107 ALA A O 1
ATOM 902 N N . SER A 1 108 ? -7.244 8.705 -3.221 1.00 98.25 108 SER A N 1
ATOM 903 C CA . SER A 1 108 ? -8.309 9.179 -2.332 1.00 98.25 108 SER A CA 1
ATOM 904 C C . SER A 1 108 ? -7.925 8.949 -0.869 1.00 98.25 108 SER A C 1
ATOM 906 O O . SER A 1 108 ? -8.011 9.866 -0.058 1.00 98.25 108 SER A O 1
ATOM 908 N N . PHE A 1 109 ? -7.370 7.782 -0.539 1.00 97.38 109 PHE A N 1
ATOM 909 C CA . PHE A 1 109 ? -6.885 7.505 0.810 1.00 97.38 109 PHE A CA 1
ATOM 910 C C . PHE A 1 109 ? -5.694 8.396 1.206 1.00 97.38 109 PHE A C 1
ATOM 912 O O . PHE A 1 109 ? -5.672 8.949 2.305 1.00 97.38 109 PHE A O 1
ATOM 919 N N . GLY A 1 110 ? -4.741 8.627 0.299 1.00 96.69 110 GLY A N 1
ATOM 920 C CA . GLY A 1 110 ? -3.640 9.571 0.511 1.00 96.69 110 GLY A CA 1
ATOM 921 C C . GLY A 1 110 ? -4.130 10.991 0.823 1.00 96.69 110 GLY A C 1
ATOM 922 O O . GLY A 1 110 ? -3.636 11.628 1.753 1.00 96.69 110 GLY A O 1
ATOM 923 N N . MET A 1 111 ? -5.162 11.467 0.115 1.00 98.44 111 MET A N 1
ATOM 924 C CA . MET A 1 111 ? -5.819 12.745 0.422 1.00 98.44 111 MET A CA 1
ATOM 925 C C . MET A 1 111 ? -6.512 12.728 1.788 1.00 98.44 111 MET A C 1
ATOM 927 O O . MET A 1 111 ? -6.428 13.723 2.507 1.00 98.44 111 MET A O 1
ATOM 931 N N . SER A 1 112 ? -7.163 11.621 2.163 1.00 97.88 112 SER A N 1
ATOM 932 C CA . SER A 1 112 ? -7.780 11.457 3.486 1.00 97.88 112 SER A CA 1
ATOM 933 C C . SER A 1 112 ? -6.761 11.657 4.608 1.00 97.88 112 SER A C 1
ATOM 935 O O . SER A 1 112 ? -7.004 12.438 5.525 1.00 97.88 112 SER A O 1
ATOM 937 N N . LEU A 1 113 ? -5.607 10.990 4.518 1.00 95.88 113 LEU A N 1
ATOM 938 C CA . LEU A 1 113 ? -4.540 11.099 5.516 1.00 95.88 113 LEU A CA 1
ATOM 939 C C . LEU A 1 113 ? -3.996 12.528 5.619 1.00 95.88 113 LEU A C 1
ATOM 941 O O . LEU A 1 113 ? -3.864 13.059 6.718 1.00 95.88 113 LEU A O 1
ATOM 945 N N . LEU A 1 114 ? -3.761 13.185 4.481 1.00 97.56 114 LEU A N 1
ATOM 946 C CA . LEU A 1 114 ? -3.305 14.576 4.463 1.00 97.56 114 LEU A CA 1
ATOM 947 C C . LEU A 1 114 ? -4.316 15.532 5.104 1.00 97.56 114 LEU A C 1
ATOM 949 O O . LEU A 1 114 ? -3.922 16.454 5.812 1.00 97.56 114 LEU A O 1
ATOM 953 N N . TYR A 1 115 ? -5.615 15.323 4.887 1.00 98.00 115 TYR A N 1
ATOM 954 C CA . TYR A 1 115 ? -6.635 16.141 5.541 1.00 98.00 115 TYR A CA 1
ATOM 955 C C . TYR A 1 115 ? -6.769 15.846 7.038 1.00 98.00 115 TYR A C 1
ATOM 957 O O . TYR A 1 115 ? -7.077 16.767 7.790 1.00 98.00 115 TYR A O 1
ATOM 965 N N . CYS A 1 116 ? -6.485 14.619 7.491 1.00 96.12 116 CYS A N 1
ATOM 966 C CA . CYS A 1 116 ? -6.338 14.340 8.921 1.00 96.12 116 CYS A CA 1
ATOM 967 C C . CYS A 1 116 ? -5.180 15.132 9.533 1.00 96.12 116 CYS A C 1
ATOM 969 O O . CYS A 1 116 ? -5.366 15.737 10.582 1.00 96.12 116 CYS A O 1
ATOM 971 N N . GLU A 1 117 ? -4.012 15.154 8.883 1.00 95.44 117 GLU A N 1
ATOM 972 C CA . GLU A 1 117 ? -2.852 15.931 9.351 1.00 95.44 117 GLU A CA 1
ATOM 973 C C . GLU A 1 117 ? -3.141 17.438 9.408 1.00 95.44 117 GLU A C 1
ATOM 975 O O . GLU A 1 117 ? -2.641 18.137 10.282 1.00 95.44 117 GLU A O 1
ATOM 980 N N . GLU A 1 118 ? -3.970 17.939 8.493 1.00 96.56 118 GLU A N 1
ATOM 981 C CA . GLU A 1 118 ? -4.419 19.336 8.452 1.00 96.56 118 GLU A CA 1
ATOM 982 C C . GLU A 1 118 ? -5.609 19.625 9.380 1.00 96.56 118 GLU A C 1
ATOM 984 O O . GLU A 1 118 ? -6.188 20.709 9.313 1.00 96.56 118 GLU A O 1
ATOM 989 N N . ASN A 1 119 ? -6.019 18.662 10.214 1.00 96.25 119 ASN A N 1
ATOM 990 C CA . ASN A 1 119 ? -7.199 18.734 11.081 1.00 96.25 119 ASN A CA 1
ATOM 991 C C . ASN A 1 119 ? -8.525 19.024 10.343 1.00 96.25 119 ASN A C 1
ATOM 993 O O . ASN A 1 119 ? -9.529 19.375 10.962 1.00 96.25 119 ASN A O 1
ATOM 997 N N . ASN A 1 120 ? -8.582 18.823 9.023 1.00 97.62 120 ASN A N 1
ATOM 998 C CA . ASN A 1 120 ? -9.807 18.936 8.237 1.00 97.62 120 ASN A CA 1
ATOM 999 C C . ASN A 1 120 ? -10.538 17.587 8.196 1.00 97.62 120 ASN A C 1
ATOM 1001 O O . ASN A 1 120 ? -10.530 16.867 7.196 1.00 97.62 120 ASN A O 1
ATOM 1005 N N . ILE A 1 121 ? -11.169 17.238 9.317 1.00 97.12 121 ILE A N 1
ATOM 1006 C CA . ILE A 1 121 ? -11.795 15.924 9.517 1.00 97.12 121 ILE A CA 1
ATOM 1007 C C . ILE A 1 121 ? -12.930 15.658 8.523 1.00 97.12 121 ILE A C 1
ATOM 1009 O O . ILE A 1 121 ? -13.109 14.526 8.081 1.00 97.12 121 ILE A O 1
ATOM 1013 N N . GLU A 1 122 ? -13.681 16.687 8.137 1.00 97.44 122 GLU A N 1
ATOM 1014 C CA . GLU A 1 122 ? -14.768 16.546 7.168 1.00 97.44 122 GLU A CA 1
ATOM 1015 C C . GLU A 1 122 ? -14.246 16.086 5.802 1.00 97.44 122 GLU A C 1
ATOM 1017 O O . GLU A 1 122 ? -14.720 15.087 5.256 1.00 97.44 122 GLU A O 1
ATOM 1022 N N . LYS A 1 123 ? -13.211 16.752 5.272 1.00 98.06 123 LYS A N 1
ATOM 1023 C CA . LYS A 1 123 ? -12.584 16.318 4.018 1.00 98.06 123 LYS A CA 1
ATOM 1024 C C . LYS A 1 123 ? -11.881 14.980 4.179 1.00 98.06 123 LYS A C 1
ATOM 1026 O O . LYS A 1 123 ? -11.945 14.178 3.252 1.00 98.06 123 LYS A O 1
ATOM 1031 N N . ALA A 1 124 ? -11.247 14.723 5.321 1.00 98.06 124 ALA A N 1
ATOM 1032 C CA . ALA A 1 124 ? -10.618 13.435 5.575 1.00 98.06 124 ALA A CA 1
ATOM 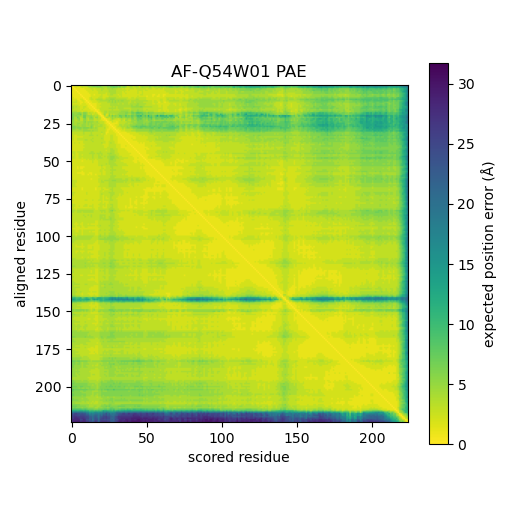1033 C C . ALA A 1 124 ? -11.628 12.292 5.420 1.00 98.06 124 ALA A C 1
ATOM 1035 O O . ALA A 1 124 ? -11.432 11.416 4.585 1.00 98.06 124 ALA A O 1
ATOM 1036 N N . ILE A 1 125 ? -12.763 12.367 6.119 1.00 97.81 125 ILE A N 1
ATOM 1037 C CA . ILE A 1 125 ? -13.830 11.363 6.024 1.00 97.81 125 ILE A CA 1
ATOM 1038 C C . ILE A 1 125 ? -14.361 11.255 4.594 1.00 97.81 125 ILE A C 1
ATOM 1040 O O . ILE A 1 125 ? -14.426 10.149 4.072 1.00 97.81 125 ILE A O 1
ATOM 1044 N N . LYS A 1 126 ? -14.642 12.378 3.919 1.00 98.12 126 LYS A N 1
ATOM 1045 C CA . LYS A 1 126 ? -15.121 12.374 2.525 1.00 98.12 126 LYS A CA 1
ATOM 1046 C C . LYS A 1 126 ? -14.192 11.601 1.580 1.00 98.12 126 LYS A C 1
ATOM 1048 O O . LYS A 1 126 ? -14.653 10.834 0.737 1.00 98.12 126 LYS A O 1
ATOM 1053 N N . TYR A 1 127 ? -12.883 11.819 1.688 1.00 98.31 127 TYR A N 1
ATOM 1054 C CA . TYR A 1 127 ? -11.900 11.124 0.856 1.00 98.31 127 TYR A CA 1
ATOM 1055 C C . TYR A 1 127 ? -11.660 9.674 1.307 1.00 98.31 127 TYR A C 1
ATOM 1057 O O . TYR A 1 127 ? -11.400 8.818 0.459 1.00 98.31 127 TYR A O 1
ATOM 1065 N N . GLY A 1 128 ? -11.790 9.389 2.606 1.00 98.06 128 GLY A N 1
ATOM 1066 C CA . GLY A 1 128 ? -11.779 8.036 3.159 1.00 98.06 128 GLY A CA 1
ATOM 1067 C C . GLY A 1 128 ? -12.935 7.195 2.616 1.00 98.06 128 GLY A C 1
ATOM 1068 O O . GLY A 1 128 ? -12.689 6.153 2.014 1.00 98.06 128 GLY A O 1
ATOM 1069 N N . GLU A 1 129 ? -14.173 7.695 2.712 1.00 98.19 129 GLU A N 1
ATOM 1070 C CA . GLU A 1 129 ? -15.364 7.040 2.153 1.00 98.19 129 GLU A CA 1
ATOM 1071 C C . GLU A 1 129 ? -15.213 6.816 0.647 1.00 98.19 129 GLU A C 1
ATOM 1073 O O . GLU A 1 129 ? -15.420 5.699 0.177 1.00 98.19 129 GLU A O 1
ATOM 1078 N N . LYS A 1 130 ? -14.768 7.837 -0.105 1.00 97.62 130 LYS A N 1
ATOM 1079 C CA . LYS A 1 130 ? -14.514 7.690 -1.546 1.00 97.62 130 LYS A CA 1
ATOM 1080 C C . LYS A 1 130 ? -13.565 6.525 -1.835 1.00 97.62 130 LYS A C 1
ATOM 1082 O O . LYS A 1 130 ? -13.837 5.738 -2.726 1.00 97.62 130 LYS A O 1
ATOM 1087 N N . SER A 1 131 ? -12.472 6.407 -1.084 1.00 97.94 131 SER A N 1
ATOM 1088 C CA . SER A 1 131 ? -11.508 5.318 -1.250 1.00 97.94 131 SER A CA 1
ATOM 1089 C C . SER A 1 131 ? -12.074 3.946 -0.866 1.00 97.94 131 SER A C 1
ATOM 1091 O O . SER A 1 131 ? -11.858 2.963 -1.572 1.00 97.94 131 SER A O 1
ATOM 1093 N N . ALA A 1 132 ? -12.807 3.876 0.247 1.00 98.00 132 ALA A N 1
ATOM 1094 C CA . ALA A 1 132 ? -13.350 2.638 0.799 1.00 98.00 132 ALA A CA 1
ATOM 1095 C C . ALA A 1 132 ? -14.475 2.018 -0.050 1.00 98.00 132 ALA A C 1
ATOM 1097 O O . ALA A 1 132 ? -14.726 0.816 0.063 1.00 98.00 132 ALA A O 1
ATOM 1098 N N . LEU A 1 133 ? -15.150 2.840 -0.860 1.00 97.25 133 LEU A N 1
ATOM 1099 C CA . LEU A 1 133 ? -16.260 2.445 -1.732 1.00 97.25 133 LEU A CA 1
ATOM 1100 C C . LEU A 1 133 ? -15.832 2.103 -3.168 1.00 97.25 133 LEU A C 1
ATOM 1102 O O . LEU A 1 133 ? -16.670 1.669 -3.955 1.00 97.25 133 LEU A O 1
ATOM 1106 N N . GLU A 1 134 ? -14.553 2.266 -3.517 1.00 96.75 134 GLU A N 1
ATOM 1107 C CA . GLU A 1 134 ? -14.026 1.733 -4.778 1.00 96.75 134 GLU A CA 1
ATOM 1108 C C . GLU A 1 134 ? -14.104 0.190 -4.793 1.00 96.75 134 GLU A C 1
ATOM 1110 O O . GLU A 1 134 ? -14.141 -0.441 -3.731 1.00 96.75 134 GLU A O 1
ATOM 1115 N N . PRO A 1 135 ? -14.096 -0.464 -5.970 1.00 95.69 135 PRO A N 1
ATOM 1116 C CA . PRO A 1 135 ? -14.178 -1.918 -6.051 1.00 95.69 135 PRO A CA 1
ATOM 1117 C C . PRO A 1 135 ? -13.064 -2.624 -5.249 1.00 95.69 135 PRO A C 1
ATOM 1119 O O . PRO A 1 135 ? -11.872 -2.392 -5.499 1.00 95.69 135 PRO A O 1
ATOM 1122 N N . PRO A 1 136 ? -13.407 -3.544 -4.321 1.00 96.12 136 PRO A N 1
ATOM 1123 C CA . PRO A 1 136 ? -12.421 -4.263 -3.509 1.00 96.12 136 PRO A CA 1
ATOM 1124 C C . PRO A 1 136 ? -11.650 -5.318 -4.311 1.00 96.12 136 PRO A C 1
ATOM 1126 O O . PRO A 1 136 ? -10.708 -5.922 -3.796 1.00 96.12 136 PRO A O 1
ATOM 1129 N N . MET A 1 137 ? -12.036 -5.531 -5.570 1.00 95.62 137 MET A N 1
ATOM 1130 C CA . MET A 1 137 ? -11.410 -6.446 -6.511 1.00 95.62 137 MET A CA 1
ATOM 1131 C C . MET A 1 137 ? -11.122 -5.719 -7.827 1.00 95.62 137 MET A C 1
ATOM 1133 O O . MET A 1 137 ? -11.925 -4.920 -8.300 1.00 95.62 137 MET A O 1
ATOM 1137 N N . ILE A 1 138 ? -9.987 -6.039 -8.432 1.00 94.94 138 ILE A N 1
ATOM 1138 C CA . ILE A 1 138 ? -9.568 -5.611 -9.763 1.00 94.94 138 ILE A CA 1
ATOM 1139 C C . ILE A 1 138 ? -9.928 -6.742 -10.722 1.00 94.94 138 ILE A C 1
ATOM 1141 O O . ILE A 1 138 ? -9.495 -7.878 -10.512 1.00 94.94 138 ILE A O 1
ATOM 1145 N N . LYS A 1 139 ? -10.699 -6.457 -11.771 1.00 95.19 139 LYS A N 1
ATOM 1146 C CA . LYS A 1 139 ? -10.895 -7.420 -12.860 1.00 95.19 139 LYS A CA 1
ATOM 1147 C C . LYS A 1 139 ? -9.629 -7.447 -13.714 1.00 95.19 139 LYS A C 1
ATOM 1149 O O . LYS A 1 139 ? -9.219 -6.406 -14.220 1.00 95.19 139 LYS A O 1
ATOM 1154 N N . LEU A 1 140 ? -8.992 -8.609 -13.830 1.00 95.44 140 LEU A N 1
ATOM 1155 C CA . LEU A 1 140 ? -7.798 -8.754 -14.658 1.00 95.44 140 LEU A CA 1
ATOM 1156 C C . LEU A 1 140 ? -8.167 -8.668 -16.147 1.00 95.44 140 LEU A C 1
ATOM 1158 O O . LEU A 1 140 ? -9.239 -9.107 -16.558 1.00 95.44 140 LEU A O 1
ATOM 1162 N N . ILE A 1 141 ? -7.283 -8.098 -16.962 1.00 91.50 141 ILE A N 1
ATOM 1163 C CA . ILE A 1 141 ? -7.411 -8.131 -18.416 1.00 91.50 141 ILE A CA 1
ATOM 1164 C C . ILE A 1 141 ? -7.080 -9.541 -18.920 1.00 91.50 141 ILE A C 1
ATOM 1166 O O . ILE A 1 141 ? -6.220 -10.232 -18.369 1.00 91.50 141 ILE A O 1
ATOM 1170 N N . ASN A 1 142 ? -7.785 -9.975 -19.965 1.00 82.12 142 ASN A N 1
ATOM 1171 C CA . ASN A 1 142 ? -7.606 -11.265 -20.649 1.00 82.12 142 ASN A CA 1
ATOM 1172 C C . ASN A 1 142 ? -7.948 -12.516 -19.820 1.00 82.12 142 ASN A C 1
ATOM 1174 O O . ASN A 1 142 ? -7.706 -13.636 -20.265 1.00 82.12 142 ASN A O 1
ATOM 1178 N N . GLN A 1 143 ? -8.504 -12.350 -18.618 1.00 80.62 143 GLN A N 1
ATOM 1179 C CA . GLN A 1 143 ? -8.970 -13.440 -17.765 1.00 80.62 143 GLN A CA 1
ATOM 1180 C C . GLN A 1 143 ? -10.204 -12.954 -17.000 1.00 80.62 143 GLN A C 1
ATOM 1182 O O . GLN A 1 143 ? -10.161 -11.878 -16.414 1.00 80.62 143 GLN A O 1
ATOM 1187 N N . ASP A 1 144 ? -11.268 -13.748 -16.881 1.00 86.19 144 ASP A N 1
ATOM 1188 C CA . ASP A 1 144 ? -12.381 -13.444 -15.958 1.00 86.19 144 ASP A CA 1
ATOM 1189 C C . ASP A 1 144 ? -12.007 -13.730 -14.488 1.00 86.19 144 ASP A C 1
ATOM 1191 O O . ASP A 1 144 ? -12.788 -14.249 -13.692 1.00 86.19 144 ASP A O 1
ATOM 1195 N N . LYS A 1 145 ? -10.767 -13.399 -14.115 1.00 94.19 145 LYS A N 1
ATOM 1196 C CA . LYS A 1 145 ? -10.246 -13.520 -12.757 1.00 94.19 145 LYS A CA 1
ATOM 1197 C C . LYS A 1 145 ? -10.282 -12.172 -12.056 1.00 94.19 145 LYS A C 1
ATOM 1199 O O . LYS A 1 145 ? -10.006 -11.124 -12.638 1.00 94.19 145 LYS A O 1
ATOM 1204 N N . LEU A 1 146 ? -10.571 -12.232 -10.764 1.00 94.56 146 LEU A N 1
ATOM 1205 C CA . LEU A 1 146 ? -10.559 -11.089 -9.866 1.00 94.56 146 LEU A CA 1
ATOM 1206 C C . LEU A 1 146 ? -9.297 -11.119 -9.003 1.00 94.56 146 LEU A C 1
ATOM 1208 O O . LEU A 1 146 ? -8.895 -12.175 -8.512 1.00 94.56 146 LEU A O 1
ATOM 1212 N N . TYR A 1 147 ? -8.695 -9.954 -8.785 1.00 93.75 147 TYR A N 1
ATOM 1213 C CA . TYR A 1 147 ? -7.523 -9.789 -7.933 1.00 93.75 147 TYR A CA 1
ATOM 1214 C C . TYR A 1 147 ? -7.798 -8.808 -6.784 1.00 93.75 147 TYR A C 1
ATOM 1216 O O . TYR A 1 147 ? -8.341 -7.737 -7.039 1.00 93.75 147 TYR A O 1
ATOM 1224 N N . PRO A 1 148 ? -7.431 -9.120 -5.529 1.00 94.00 148 PRO A N 1
ATOM 1225 C CA . PRO A 1 148 ? -7.656 -8.227 -4.394 1.00 94.00 148 PRO A CA 1
ATOM 1226 C C . PRO A 1 148 ? -7.084 -6.818 -4.585 1.00 94.00 148 PRO A C 1
ATOM 1228 O O . PRO A 1 148 ? -5.882 -6.640 -4.800 1.00 94.00 148 PRO A O 1
ATOM 1231 N N . ASN A 1 149 ? -7.928 -5.800 -4.422 1.00 94.56 149 ASN A N 1
ATOM 1232 C CA . ASN A 1 149 ? -7.486 -4.415 -4.331 1.00 94.56 149 ASN A CA 1
ATOM 1233 C C . ASN A 1 149 ? -7.155 -4.065 -2.876 1.00 94.56 149 ASN A C 1
ATOM 1235 O O . ASN A 1 149 ? -7.933 -3.416 -2.174 1.00 94.56 149 ASN A O 1
ATOM 1239 N N . TYR A 1 150 ? -5.970 -4.465 -2.415 1.00 93.00 150 TYR A N 1
ATOM 1240 C CA . TYR A 1 150 ? -5.556 -4.268 -1.021 1.00 93.00 150 TYR A CA 1
ATOM 1241 C C . TYR A 1 150 ? -5.580 -2.801 -0.555 1.00 93.00 150 TYR A C 1
ATOM 1243 O O . TYR A 1 150 ? -5.654 -2.540 0.645 1.00 93.00 150 TYR A O 1
ATOM 1251 N N . ARG A 1 151 ? -5.535 -1.828 -1.477 1.00 93.56 151 ARG A N 1
ATOM 1252 C CA . ARG A 1 151 ? -5.656 -0.399 -1.147 1.00 93.56 151 ARG A CA 1
ATOM 1253 C C . ARG A 1 151 ? -7.068 -0.035 -0.693 1.00 93.56 151 ARG A C 1
ATOM 1255 O O . ARG A 1 151 ? -7.204 0.719 0.264 1.00 93.56 151 ARG A O 1
ATOM 1262 N N . VAL A 1 152 ? -8.090 -0.627 -1.307 1.00 96.50 152 VAL A N 1
ATOM 1263 C CA . VAL A 1 152 ? -9.485 -0.498 -0.863 1.00 96.50 152 VAL A CA 1
ATOM 1264 C C . VAL A 1 152 ? -9.688 -1.199 0.475 1.00 96.50 152 VAL A C 1
ATOM 1266 O O . VAL A 1 152 ? -10.304 -0.636 1.373 1.00 96.50 152 VAL A O 1
ATOM 1269 N N . HIS A 1 153 ? -9.114 -2.393 0.650 1.00 95.25 153 HIS A N 1
ATOM 1270 C CA . HIS A 1 153 ? -9.256 -3.170 1.891 1.00 95.25 153 HIS A CA 1
ATOM 1271 C C . HIS A 1 153 ? -8.718 -2.404 3.103 1.00 95.25 153 HIS A C 1
ATOM 1273 O O . HIS A 1 153 ? -9.315 -2.425 4.185 1.00 95.25 153 HIS A O 1
ATOM 1279 N N . GLU A 1 154 ? -7.582 -1.730 2.911 1.00 93.62 154 GLU A N 1
ATOM 1280 C CA . GLU A 1 154 ? -6.981 -0.847 3.906 1.00 93.62 154 GLU A CA 1
ATOM 1281 C C . GLU A 1 154 ? -7.801 0.435 4.085 1.00 93.62 154 GLU A C 1
ATOM 1283 O O . GLU A 1 154 ? -8.058 0.833 5.217 1.00 93.62 154 GLU A O 1
ATOM 1288 N N . ALA A 1 155 ? -8.283 1.053 3.005 1.00 96.75 155 ALA A N 1
ATOM 1289 C CA . ALA A 1 155 ? -9.122 2.245 3.097 1.00 96.75 155 ALA A CA 1
ATOM 1290 C C . ALA A 1 155 ? -10.431 1.998 3.862 1.00 96.75 155 ALA A C 1
ATOM 1292 O O . ALA A 1 155 ? -10.827 2.836 4.669 1.00 96.75 155 ALA A O 1
ATOM 1293 N N . GLN A 1 156 ? -11.074 0.843 3.676 1.00 98.19 156 GLN A N 1
ATOM 1294 C CA . GLN A 1 156 ? -12.251 0.427 4.445 1.00 98.19 156 GLN A CA 1
ATOM 1295 C C . GLN A 1 156 ? -11.927 0.324 5.940 1.00 98.19 156 GLN A C 1
ATOM 1297 O O . GLN A 1 156 ? -12.624 0.904 6.770 1.00 98.19 156 GLN A O 1
ATOM 1302 N N . TYR A 1 157 ? -10.818 -0.334 6.290 1.00 97.06 157 TYR A N 1
ATOM 1303 C CA . TYR A 1 157 ? -10.350 -0.413 7.675 1.00 97.06 157 TYR A CA 1
ATOM 1304 C C . TYR A 1 157 ? -10.100 0.986 8.257 1.00 97.06 157 TYR A C 1
ATOM 1306 O O . TYR A 1 157 ? -10.615 1.335 9.315 1.00 97.06 157 TYR A O 1
ATOM 1314 N N . GLN A 1 158 ? -9.350 1.826 7.554 1.00 96.38 158 GLN A N 1
ATOM 1315 C CA . GLN A 1 158 ? -8.956 3.141 8.056 1.00 96.38 158 GLN A CA 1
ATOM 1316 C C . GLN A 1 158 ? -10.139 4.112 8.142 1.00 96.38 158 GLN A C 1
ATOM 1318 O O . GLN A 1 158 ? -10.240 4.876 9.099 1.00 96.38 158 GLN A O 1
ATOM 1323 N N . THR A 1 159 ? -11.090 4.038 7.211 1.00 97.81 159 THR A N 1
ATOM 1324 C CA . THR A 1 159 ? -12.309 4.860 7.246 1.00 97.81 159 THR A CA 1
ATOM 1325 C C . THR A 1 159 ? -13.171 4.525 8.461 1.00 97.81 159 THR A C 1
ATOM 1327 O O . THR A 1 159 ? -13.652 5.440 9.131 1.00 97.81 159 THR A O 1
ATOM 1330 N N . GLY A 1 160 ? -13.287 3.244 8.836 1.00 97.62 160 GLY A N 1
ATOM 1331 C CA . GLY A 1 160 ? -13.947 2.857 10.089 1.00 97.62 160 GLY A CA 1
ATOM 1332 C C . GLY A 1 160 ? -13.294 3.501 11.320 1.00 97.62 160 GLY A C 1
ATOM 1333 O O . GLY A 1 160 ? -13.984 4.066 12.173 1.00 97.62 160 GLY A O 1
ATOM 1334 N N . HIS A 1 161 ? -11.955 3.537 11.363 1.00 96.75 161 HIS A N 1
ATOM 1335 C CA . HIS A 1 161 ? -11.209 4.236 12.420 1.00 96.75 161 HIS A CA 1
ATOM 1336 C C . HIS A 1 161 ? -11.474 5.742 12.450 1.00 96.75 161 HIS A C 1
ATOM 1338 O O . HIS A 1 161 ? -11.578 6.308 13.539 1.00 96.75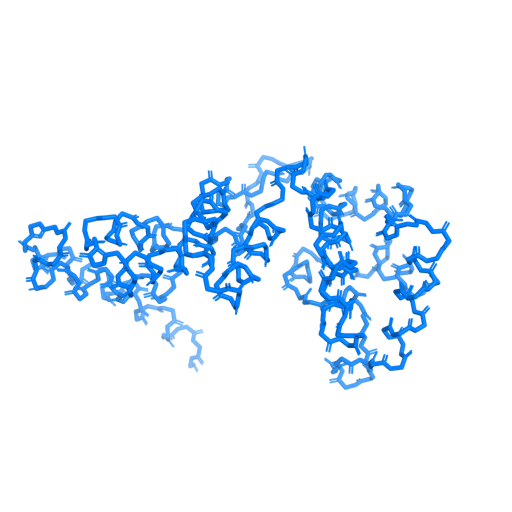 161 HIS A O 1
ATOM 1344 N N . LEU A 1 162 ? -11.623 6.403 11.296 1.00 96.94 162 LEU A N 1
ATOM 1345 C CA . LEU A 1 162 ? -11.960 7.831 11.252 1.00 96.94 162 LEU A CA 1
ATOM 1346 C C . LEU A 1 162 ? -13.312 8.112 11.919 1.00 96.94 162 LEU A C 1
ATOM 1348 O O . LEU A 1 162 ? -13.407 9.028 12.744 1.00 96.94 162 LEU A O 1
ATOM 1352 N N . TYR A 1 163 ? -14.329 7.299 11.624 1.00 98.00 163 TYR A N 1
ATOM 1353 C CA . TYR A 1 163 ? -15.652 7.424 12.240 1.00 98.00 163 TYR A CA 1
ATOM 1354 C C . TYR A 1 163 ? -15.615 7.179 13.747 1.00 98.00 163 TYR A C 1
ATOM 1356 O O . TYR A 1 163 ? -16.085 8.024 14.515 1.00 98.00 163 TYR A O 1
ATOM 1364 N N . ALA A 1 164 ? -14.987 6.085 14.187 1.00 96.94 164 ALA A N 1
ATOM 1365 C CA . ALA A 1 164 ? -14.856 5.768 15.608 1.00 96.94 164 ALA A CA 1
ATOM 1366 C C . ALA A 1 164 ? -14.079 6.841 16.383 1.00 96.94 164 ALA A C 1
ATOM 1368 O O . ALA A 1 164 ? -14.437 7.192 17.510 1.00 96.94 164 ALA A O 1
ATOM 1369 N N . LYS A 1 165 ? -13.001 7.373 15.796 1.00 96.25 165 LYS A N 1
ATOM 1370 C CA . LYS A 1 165 ? -12.121 8.327 16.472 1.00 96.25 165 LYS A CA 1
ATOM 1371 C C . LYS A 1 165 ? -12.749 9.711 16.561 1.00 96.25 165 LYS A C 1
ATOM 1373 O O . LYS A 1 165 ? -12.822 10.245 17.670 1.00 96.25 165 LYS A O 1
ATOM 1378 N N . PHE A 1 166 ? -13.188 10.268 15.433 1.00 96.44 166 PHE A N 1
ATOM 1379 C CA . PHE A 1 166 ? -13.518 11.692 15.328 1.00 96.44 166 PHE A CA 1
ATOM 1380 C C . PHE A 1 166 ? -15.014 12.008 15.310 1.00 96.44 166 PHE A C 1
ATOM 1382 O O . PHE A 1 166 ? -15.395 13.090 15.742 1.00 96.44 166 PHE A O 1
ATOM 1389 N N . LYS A 1 167 ? -15.865 11.100 14.817 1.00 96.12 167 LYS A N 1
ATOM 1390 C CA . LYS A 1 167 ? -17.326 11.307 14.791 1.00 96.12 167 LYS A CA 1
ATOM 1391 C C . LYS A 1 167 ? -18.059 10.576 15.908 1.00 96.12 167 LYS A C 1
ATOM 1393 O O . LYS A 1 167 ? -19.199 10.917 16.186 1.00 96.12 167 LYS A O 1
ATOM 1398 N N . LYS A 1 168 ? -17.408 9.586 16.531 1.00 96.81 168 LYS A N 1
ATOM 1399 C CA . LYS A 1 168 ? -18.024 8.650 17.487 1.00 96.81 168 LYS A CA 1
ATOM 1400 C C . LYS A 1 168 ? -19.252 7.935 16.908 1.00 96.81 168 LYS A C 1
ATOM 1402 O O . LYS A 1 168 ? -20.107 7.465 17.647 1.00 96.81 168 LYS A O 1
ATOM 1407 N N . ASP A 1 169 ? -19.312 7.821 15.583 1.00 97.88 169 ASP A N 1
ATOM 1408 C CA . ASP A 1 169 ? -20.374 7.112 14.881 1.00 97.88 169 ASP A CA 1
ATOM 1409 C C . ASP A 1 169 ? -19.965 5.646 14.738 1.00 97.88 169 ASP A C 1
ATOM 1411 O O . ASP A 1 169 ? -19.240 5.241 13.821 1.00 97.88 169 ASP A O 1
ATOM 1415 N N . PHE A 1 170 ? -20.378 4.852 15.720 1.00 98.00 170 PHE A N 1
ATOM 1416 C CA . PHE A 1 170 ? -20.042 3.439 15.761 1.00 98.00 170 PHE A CA 1
ATOM 1417 C C . PHE A 1 170 ? -20.816 2.615 14.731 1.00 98.00 170 PHE A C 1
ATOM 1419 O O . PHE A 1 170 ? -20.317 1.567 14.327 1.00 98.00 170 PHE A O 1
ATOM 1426 N N . THR A 1 171 ? -21.966 3.096 14.254 1.00 98.25 171 THR A N 1
ATOM 1427 C CA . THR A 1 171 ? -22.741 2.442 13.192 1.00 98.25 171 THR A CA 1
ATOM 1428 C C . THR A 1 171 ? -22.003 2.546 11.860 1.00 98.25 171 THR A C 1
ATOM 1430 O O . THR A 1 171 ? -21.748 1.535 11.208 1.00 98.25 171 THR A O 1
ATOM 1433 N N . LYS A 1 172 ? -21.536 3.744 11.486 1.00 98.12 172 LYS A N 1
ATOM 1434 C CA . LYS A 1 172 ? -20.677 3.919 10.302 1.00 98.12 172 LYS A CA 1
ATOM 1435 C C . LYS A 1 172 ? -19.354 3.171 10.436 1.00 98.12 172 LYS A C 1
ATOM 1437 O O . LYS A 1 172 ? -18.921 2.525 9.483 1.00 98.12 172 LYS A O 1
ATOM 1442 N N . CYS A 1 173 ? -18.730 3.215 11.614 1.00 98.19 173 CYS A N 1
ATOM 1443 C CA . CYS A 1 173 ? -17.530 2.428 11.900 1.00 98.19 173 CYS A CA 1
ATOM 1444 C C . CYS A 1 173 ? -17.754 0.931 11.624 1.00 98.19 173 CYS A C 1
ATOM 1446 O O . CYS A 1 173 ? -16.971 0.319 10.893 1.00 98.19 173 CYS A O 1
ATOM 1448 N N . PHE A 1 174 ? -18.853 0.375 12.144 1.00 98.56 174 PHE A N 1
ATOM 1449 C CA . PHE A 1 174 ? -19.236 -1.018 11.940 1.00 98.56 174 PHE A CA 1
ATOM 1450 C C . PHE A 1 174 ? -19.366 -1.351 10.450 1.00 98.56 174 PHE A C 1
ATOM 1452 O O . PHE A 1 174 ? -18.746 -2.306 9.988 1.00 98.56 174 PHE A O 1
ATOM 1459 N N . CYS A 1 175 ? -20.086 -0.532 9.675 1.00 98.38 175 CYS A N 1
ATOM 1460 C CA . CYS A 1 175 ? -20.236 -0.731 8.232 1.00 98.38 175 CYS A CA 1
ATOM 1461 C C . CYS A 1 175 ? -18.881 -0.823 7.508 1.00 98.38 175 CYS A C 1
ATOM 1463 O O . CYS A 1 175 ? -18.655 -1.745 6.726 1.00 98.38 175 CYS A O 1
ATOM 1465 N N . PHE A 1 176 ? -17.953 0.098 7.780 1.00 98.38 176 PHE A N 1
ATOM 1466 C CA . PHE A 1 176 ? -16.653 0.116 7.103 1.00 98.38 176 PHE A CA 1
ATOM 1467 C C . PHE 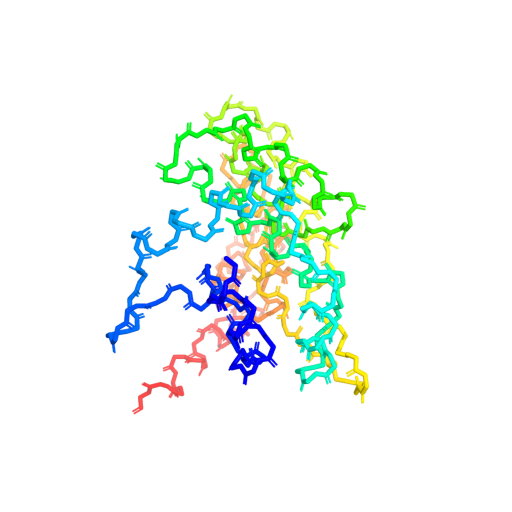A 1 176 ? -15.722 -1.019 7.541 1.00 98.38 176 PHE A C 1
ATOM 1469 O O . PHE A 1 176 ? -15.041 -1.619 6.705 1.00 98.38 176 PHE A O 1
ATOM 1476 N N . TYR A 1 177 ? -15.717 -1.377 8.826 1.00 98.19 177 TYR A N 1
ATOM 1477 C CA . TYR A 1 177 ? -14.991 -2.565 9.273 1.00 98.19 177 TYR A CA 1
ATOM 1478 C C . TYR A 1 177 ? -15.577 -3.852 8.692 1.00 98.19 177 TYR A C 1
ATOM 1480 O O . TYR A 1 177 ? -14.810 -4.768 8.395 1.00 98.19 177 TYR A O 1
ATOM 1488 N N . LEU A 1 178 ? -16.895 -3.916 8.479 1.00 98.25 178 LEU A N 1
ATOM 1489 C CA . LEU A 1 178 ? -17.562 -5.068 7.880 1.00 98.25 178 LEU A CA 1
ATOM 1490 C C . LEU A 1 178 ? -17.146 -5.231 6.420 1.00 98.25 178 LEU A C 1
ATOM 1492 O O . LEU A 1 178 ? -16.735 -6.322 6.032 1.00 98.25 178 LEU A O 1
ATOM 1496 N N . LEU A 1 179 ? -17.134 -4.139 5.648 1.00 98.06 179 LEU A N 1
ATOM 1497 C CA . LEU A 1 179 ? -16.593 -4.133 4.284 1.00 98.06 179 LEU A CA 1
ATOM 1498 C C . LEU A 1 179 ? -15.135 -4.614 4.247 1.00 98.06 179 LEU A C 1
ATOM 1500 O O . LEU A 1 179 ? -14.771 -5.439 3.408 1.00 98.06 179 LEU A O 1
ATOM 1504 N N . SER A 1 180 ? -14.311 -4.149 5.191 1.00 96.94 180 SER A N 1
ATOM 1505 C CA . SER A 1 180 ? -12.910 -4.568 5.296 1.00 96.94 180 SER A CA 1
ATOM 1506 C C . SER A 1 180 ? -12.771 -6.059 5.625 1.00 96.94 180 SER A C 1
ATOM 1508 O O . SER A 1 180 ? -11.954 -6.757 5.019 1.00 96.94 180 SER A O 1
ATOM 1510 N N . ALA A 1 181 ? -13.582 -6.568 6.558 1.00 96.31 181 ALA A N 1
ATOM 1511 C CA . ALA A 1 181 ? -13.601 -7.977 6.944 1.00 96.31 181 ALA A CA 1
ATOM 1512 C C . ALA A 1 181 ? -14.015 -8.884 5.776 1.00 96.31 181 ALA A C 1
ATOM 1514 O O . ALA A 1 181 ? -13.343 -9.885 5.513 1.00 96.31 181 ALA A O 1
ATOM 1515 N N . GLU A 1 182 ? -15.073 -8.506 5.055 1.00 95.94 182 GLU A N 1
ATOM 1516 C CA . GLU A 1 182 ? -15.582 -9.233 3.886 1.00 95.94 182 GLU A CA 1
ATOM 1517 C C . GLU A 1 182 ? -14.628 -9.157 2.687 1.00 95.94 182 GLU A C 1
ATOM 1519 O O . GLU A 1 182 ? -14.524 -10.111 1.922 1.00 95.94 182 GLU A O 1
ATOM 1524 N N . SER A 1 183 ? -13.821 -8.098 2.590 1.00 94.69 183 SER A N 1
ATOM 1525 C CA . SER A 1 183 ? -12.723 -8.009 1.619 1.00 94.69 183 SER A CA 1
ATOM 1526 C C . SER A 1 183 ? -11.493 -8.857 1.995 1.00 94.69 183 SER A C 1
ATOM 1528 O O . SER A 1 183 ? -10.509 -8.888 1.260 1.00 94.69 183 SER A O 1
ATOM 1530 N N . GLY A 1 184 ? -11.521 -9.565 3.129 1.00 91.62 184 GLY A N 1
ATOM 1531 C CA . GLY A 1 184 ? -10.445 -10.459 3.567 1.00 91.62 184 GLY A CA 1
ATOM 1532 C C . GLY A 1 184 ? -9.392 -9.808 4.470 1.00 91.62 184 GLY A C 1
ATOM 1533 O O . GLY A 1 184 ? -8.352 -10.414 4.737 1.00 91.62 184 GLY A O 1
ATOM 1534 N N . ASN A 1 185 ? -9.631 -8.597 4.987 1.00 91.94 185 ASN A N 1
ATOM 1535 C CA . ASN A 1 185 ? -8.715 -7.968 5.936 1.00 91.94 185 ASN A CA 1
ATOM 1536 C C . ASN A 1 185 ? -8.812 -8.649 7.312 1.00 91.94 185 ASN A C 1
ATOM 1538 O O . ASN A 1 185 ? -9.842 -8.598 7.991 1.00 91.94 185 ASN A O 1
ATOM 1542 N N . ILE A 1 186 ? -7.716 -9.264 7.762 1.00 92.62 186 ILE A N 1
ATOM 1543 C CA . ILE A 1 186 ? -7.630 -9.951 9.062 1.00 92.62 186 ILE A CA 1
ATOM 1544 C C . ILE A 1 186 ? -7.955 -8.999 10.223 1.00 92.62 186 ILE A C 1
ATOM 1546 O O . ILE A 1 186 ? -8.656 -9.382 11.161 1.00 92.62 186 ILE A O 1
ATOM 1550 N N . ARG A 1 187 ? -7.497 -7.739 10.154 1.00 94.00 187 ARG A N 1
ATOM 1551 C CA . ARG A 1 187 ? -7.781 -6.737 11.195 1.00 94.00 187 ARG A CA 1
ATOM 1552 C C . ARG A 1 187 ? -9.263 -6.373 11.225 1.00 94.00 187 ARG A C 1
ATOM 1554 O O . ARG A 1 187 ? -9.829 -6.254 12.308 1.00 94.00 187 ARG A O 1
ATOM 1561 N N . GLY A 1 188 ? -9.890 -6.258 10.052 1.00 95.56 188 GLY A N 1
ATOM 1562 C CA . GLY A 1 188 ? -11.335 -6.060 9.923 1.00 95.56 188 GLY A CA 1
ATOM 1563 C C . GLY A 1 188 ? -12.121 -7.199 10.576 1.00 95.56 188 GLY A C 1
ATOM 1564 O O . GLY A 1 188 ? -12.986 -6.944 11.410 1.00 95.56 188 GLY A O 1
ATOM 1565 N N . ASN A 1 189 ? -11.750 -8.453 10.287 1.00 96.12 189 ASN A N 1
ATOM 1566 C CA . ASN A 1 189 ? -12.371 -9.636 10.897 1.00 96.12 189 ASN A CA 1
ATOM 1567 C C . ASN A 1 189 ? -12.295 -9.599 12.435 1.00 96.12 189 ASN A C 1
ATOM 1569 O O . ASN A 1 189 ? -13.304 -9.788 13.114 1.00 96.12 189 ASN A O 1
ATOM 1573 N N . TYR A 1 190 ? -11.126 -9.288 13.003 1.00 96.69 190 TYR A N 1
ATOM 1574 C CA . TYR A 1 190 ? -10.975 -9.181 14.456 1.00 96.69 190 TYR A CA 1
ATOM 1575 C C . TYR A 1 190 ? -11.856 -8.076 15.063 1.00 96.69 190 TYR A C 1
ATOM 1577 O O . TYR A 1 190 ? -12.547 -8.313 16.057 1.00 96.69 190 TYR A O 1
ATOM 1585 N N . LEU A 1 191 ? -11.885 -6.884 14.463 1.00 97.06 191 LEU A N 1
ATOM 1586 C CA . LEU A 1 191 ? -12.670 -5.762 14.988 1.00 97.06 191 LEU A CA 1
ATOM 1587 C C . LEU A 1 191 ? -14.173 -6.026 14.911 1.00 97.06 191 LEU A C 1
ATOM 1589 O O . LEU A 1 191 ? -14.874 -5.808 15.896 1.00 97.06 191 LEU A O 1
ATOM 1593 N N . ILE A 1 192 ? -14.654 -6.588 13.803 1.00 97.88 192 ILE A N 1
ATOM 1594 C CA . ILE A 1 192 ? -16.058 -6.983 13.664 1.00 97.88 192 ILE A CA 1
ATOM 1595 C C . ILE A 1 192 ? -16.439 -8.065 14.670 1.00 97.88 192 ILE A C 1
ATOM 1597 O O . ILE A 1 192 ? -17.500 -7.970 15.288 1.00 97.88 192 ILE A O 1
ATOM 1601 N N . SER A 1 193 ? -15.551 -9.032 14.930 1.00 97.88 193 SER A N 1
ATOM 1602 C CA . SER A 1 193 ? -15.795 -10.025 15.981 1.00 97.88 193 SER A CA 1
ATOM 1603 C C . SER A 1 193 ? -16.009 -9.371 17.353 1.00 97.88 193 SER A C 1
ATOM 1605 O O . SER A 1 193 ? -16.918 -9.753 18.094 1.00 97.88 193 SER A O 1
ATOM 1607 N N . CYS A 1 194 ? -15.226 -8.335 17.670 1.00 97.94 194 CYS A N 1
ATOM 1608 C CA . CYS A 1 194 ? -15.354 -7.575 18.910 1.00 97.94 194 CYS A CA 1
ATOM 1609 C C . CYS A 1 194 ? -16.636 -6.733 18.951 1.00 97.94 194 CYS A C 1
ATOM 1611 O O . CYS A 1 194 ? -17.270 -6.656 20.004 1.00 97.94 194 CYS A O 1
ATOM 1613 N N . MET A 1 195 ? -17.019 -6.107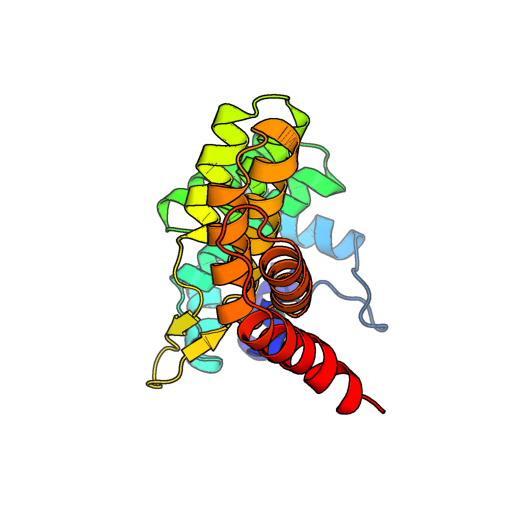 17.835 1.00 98.38 195 MET A N 1
ATOM 1614 C CA . MET A 1 195 ? -18.217 -5.264 17.759 1.00 98.38 195 MET A CA 1
ATOM 1615 C C . MET A 1 195 ? -19.492 -6.086 17.938 1.00 98.38 195 MET A C 1
ATOM 1617 O O . MET A 1 195 ? -20.296 -5.738 18.798 1.00 98.38 195 MET A O 1
ATOM 1621 N N . TYR A 1 196 ? -19.611 -7.233 17.261 1.00 98.50 196 TYR A N 1
ATOM 1622 C CA . TYR A 1 196 ? -20.726 -8.164 17.470 1.00 98.50 196 TYR A CA 1
ATOM 1623 C C . TYR A 1 196 ? -20.784 -8.717 18.898 1.00 98.50 196 TYR A C 1
ATOM 1625 O O . TYR A 1 196 ? -21.869 -8.865 19.454 1.00 98.50 196 TYR A O 1
ATOM 1633 N N . LYS A 1 197 ? -19.633 -8.991 19.531 1.00 98.25 197 LYS A N 1
ATOM 1634 C CA . LYS A 1 197 ? -19.590 -9.459 20.930 1.00 98.25 197 LYS A CA 1
ATOM 1635 C C . LYS A 1 197 ? -20.172 -8.431 21.902 1.00 98.25 197 LYS A C 1
ATOM 1637 O O . LYS A 1 197 ? -20.779 -8.811 22.901 1.00 98.25 197 LYS A O 1
ATOM 1642 N N . LYS A 1 198 ? -19.930 -7.144 21.637 1.00 97.88 198 LYS A N 1
ATOM 1643 C CA . LYS A 1 198 ? -20.299 -6.028 22.520 1.00 97.88 198 LYS A CA 1
ATOM 1644 C C . LYS A 1 198 ? -21.598 -5.320 22.119 1.00 97.88 198 LYS A C 1
ATOM 1646 O O . LYS A 1 198 ? -22.080 -4.523 22.910 1.00 97.88 198 LYS A O 1
ATOM 1651 N N . GLY A 1 199 ? -22.137 -5.572 20.924 1.00 97.88 199 GLY A N 1
ATOM 1652 C CA . GLY A 1 199 ? -23.274 -4.823 20.377 1.00 97.88 199 GLY A CA 1
ATOM 1653 C C . GLY A 1 199 ? -22.941 -3.353 20.089 1.00 97.88 199 GLY A C 1
ATOM 1654 O O . GLY A 1 199 ? -23.748 -2.463 20.332 1.00 97.88 199 GLY A O 1
ATOM 1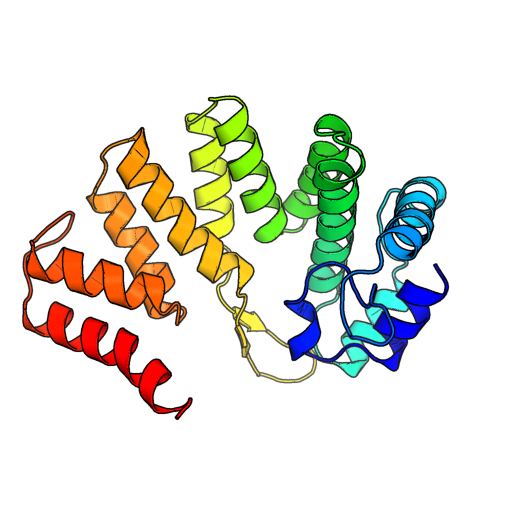655 N N . VAL A 1 200 ? -21.712 -3.062 19.648 1.00 97.56 200 VAL A N 1
ATOM 1656 C CA . VAL A 1 200 ? -21.285 -1.684 19.345 1.00 97.56 200 VAL A CA 1
ATOM 1657 C C . VAL A 1 200 ? -21.559 -1.401 17.875 1.00 97.56 200 VAL A C 1
ATOM 1659 O O . VAL A 1 200 ? -21.010 -2.088 17.018 1.00 97.56 200 VAL A O 1
ATOM 1662 N N . GLY A 1 201 ? -22.401 -0.405 17.581 1.00 96.75 201 GLY A N 1
ATOM 1663 C CA . GLY A 1 201 ? -22.777 -0.035 16.207 1.00 96.75 201 GLY A CA 1
ATOM 1664 C C . GLY A 1 201 ? -23.616 -1.081 15.459 1.00 96.75 201 GLY A C 1
ATOM 1665 O O . GLY A 1 201 ? -23.870 -0.916 14.270 1.00 96.75 201 GLY A O 1
ATOM 1666 N N . CYS A 1 202 ? -24.010 -2.159 16.140 1.00 97.62 202 CYS A N 1
ATOM 1667 C CA . CYS A 1 202 ? -24.800 -3.281 15.640 1.00 97.62 202 CYS A CA 1
ATOM 1668 C C . CYS A 1 202 ? -25.478 -3.991 16.820 1.00 97.62 202 CYS A C 1
ATOM 1670 O O . CYS A 1 202 ? -25.100 -3.781 17.973 1.00 97.62 202 CYS A O 1
ATOM 1672 N N . GLU A 1 203 ? -26.442 -4.866 16.549 1.00 97.75 203 GLU A N 1
ATOM 1673 C CA . GLU A 1 203 ? -26.991 -5.747 17.581 1.00 97.75 203 GLU A CA 1
ATOM 1674 C C . GLU A 1 203 ? -25.952 -6.780 18.035 1.00 97.75 203 GLU A C 1
ATOM 1676 O O . GLU A 1 203 ? -25.151 -7.292 17.243 1.00 97.75 203 GLU A O 1
ATOM 1681 N N . LYS A 1 204 ? -25.959 -7.102 19.333 1.00 98.19 204 LYS A N 1
ATOM 1682 C CA . LYS A 1 204 ? -25.075 -8.130 19.885 1.00 98.19 204 LYS A CA 1
ATOM 1683 C C . LYS A 1 204 ? -25.399 -9.478 19.233 1.00 98.19 204 LYS A C 1
ATOM 1685 O O . LYS A 1 204 ? -26.528 -9.948 19.315 1.00 98.19 204 LYS A O 1
ATOM 1690 N N . ASN A 1 205 ? -24.393 -10.136 18.660 1.00 98.31 205 ASN A N 1
ATOM 1691 C CA . ASN A 1 205 ? -24.545 -11.453 18.044 1.00 98.31 205 ASN A CA 1
ATOM 1692 C C . ASN A 1 205 ? -23.305 -12.326 18.305 1.00 98.31 205 ASN A C 1
ATOM 1694 O O . ASN A 1 205 ? -22.240 -12.145 17.711 1.00 98.31 205 ASN A O 1
ATOM 1698 N N . GLU A 1 206 ? -23.425 -13.284 19.225 1.00 97.81 206 GLU A N 1
ATOM 1699 C CA . GLU A 1 206 ? -22.297 -14.136 19.622 1.00 97.81 206 GLU A CA 1
ATOM 1700 C C . GLU A 1 206 ? -21.874 -15.127 18.530 1.00 97.81 206 GLU A C 1
ATOM 1702 O O . GLU A 1 206 ? -20.688 -15.451 18.427 1.00 97.81 206 GLU A O 1
ATOM 1707 N N . GLU A 1 207 ? -22.804 -15.574 17.686 1.00 98.06 207 GLU A N 1
ATOM 1708 C CA . GLU A 1 207 ? -22.515 -16.473 16.567 1.00 98.06 207 GLU A CA 1
ATOM 1709 C C . GLU A 1 207 ? -21.657 -15.767 15.511 1.00 98.06 207 GLU A C 1
ATOM 1711 O O . GLU A 1 207 ? -20.585 -16.258 15.138 1.00 98.06 207 GLU A O 1
ATOM 1716 N N . PHE A 1 208 ? -22.059 -14.563 15.093 1.00 97.62 208 PHE A N 1
ATOM 1717 C CA . PHE A 1 208 ? -21.258 -13.751 14.181 1.00 97.62 208 PHE A CA 1
ATOM 1718 C C . PHE A 1 208 ? -19.919 -13.361 14.795 1.00 97.62 208 PHE A C 1
ATOM 1720 O O . PHE A 1 208 ? -18.899 -13.447 14.110 1.00 97.62 208 PHE A O 1
ATOM 1727 N N . SER A 1 209 ? -19.876 -13.027 16.088 1.00 98.00 209 SER A N 1
ATOM 1728 C CA . SER A 1 209 ? -18.605 -12.794 16.776 1.00 98.00 209 SER A CA 1
ATOM 1729 C C . SER A 1 209 ? -17.642 -13.978 16.611 1.00 98.00 209 SER A C 1
ATOM 1731 O O . SER A 1 209 ? -16.522 -13.796 16.127 1.00 98.00 209 SER A O 1
ATOM 1733 N N . LYS A 1 210 ? -18.091 -15.206 16.911 1.00 97.38 210 LYS A N 1
ATOM 1734 C CA . LYS A 1 210 ? -17.280 -16.425 16.751 1.00 97.38 210 LYS A CA 1
ATOM 1735 C C . LYS A 1 210 ? -16.866 -16.652 15.295 1.00 97.38 210 LYS A C 1
ATOM 1737 O O . LYS A 1 210 ? -15.693 -16.917 15.041 1.00 97.38 210 LYS A O 1
ATOM 1742 N N . LYS A 1 211 ? -17.781 -16.486 14.333 1.00 96.62 211 LYS A N 1
ATOM 1743 C CA . LYS A 1 211 ? -17.500 -16.637 12.892 1.00 96.62 211 LYS A CA 1
ATOM 1744 C C . LYS A 1 211 ? -16.362 -15.724 12.426 1.00 96.62 211 LYS A C 1
ATOM 1746 O O . LYS A 1 211 ? -15.417 -16.191 11.790 1.00 96.62 211 LYS A O 1
ATOM 1751 N N . TYR A 1 212 ? -16.423 -14.434 12.752 1.00 96.88 212 TYR A N 1
ATOM 1752 C CA . TYR A 1 212 ? -15.385 -13.476 12.358 1.00 96.88 212 TYR A CA 1
ATOM 1753 C C . TYR A 1 212 ? -14.072 -13.683 13.127 1.00 96.88 212 TYR A C 1
ATOM 1755 O O . TYR A 1 212 ? -12.995 -13.519 12.554 1.00 96.88 212 TYR A O 1
ATOM 1763 N N . LEU A 1 213 ? -14.129 -14.124 14.389 1.00 96.44 213 LEU A N 1
ATOM 1764 C CA . LEU A 1 213 ? -12.932 -14.486 15.153 1.00 96.44 213 LEU A CA 1
ATOM 1765 C C . LEU A 1 213 ? -12.206 -15.699 14.542 1.00 96.44 213 LEU A C 1
ATOM 1767 O O . LEU A 1 213 ? -10.976 -15.712 14.449 1.00 96.44 213 LEU A O 1
ATOM 1771 N N . LEU A 1 214 ? -12.953 -16.697 14.062 1.00 95.50 214 LEU A N 1
ATOM 1772 C CA . LEU A 1 214 ? -12.392 -17.835 13.330 1.00 95.50 214 LEU A CA 1
ATOM 1773 C C . LEU A 1 214 ? -11.728 -17.387 12.020 1.00 95.50 214 LEU A C 1
ATOM 1775 O O . LEU A 1 214 ? -10.594 -17.781 11.754 1.00 95.50 214 LEU A O 1
ATOM 1779 N N . LYS A 1 215 ? -12.365 -16.495 11.243 1.00 94.06 215 LYS A N 1
ATOM 1780 C CA . LYS A 1 215 ? -11.747 -15.891 10.043 1.00 94.06 215 LYS A CA 1
ATOM 1781 C C . LYS A 1 215 ? -10.451 -15.129 10.371 1.00 94.06 215 LYS A C 1
ATOM 1783 O O . LYS A 1 215 ? -9.491 -15.193 9.609 1.00 94.06 215 LYS A O 1
ATOM 1788 N N . ALA A 1 216 ? -10.400 -14.419 11.501 1.00 93.00 216 ALA A N 1
ATOM 1789 C CA . ALA A 1 216 ? -9.213 -13.667 11.917 1.00 93.00 216 ALA A CA 1
ATOM 1790 C C . ALA A 1 216 ? -8.035 -14.571 12.334 1.00 93.00 216 ALA A C 1
ATOM 1792 O O . ALA A 1 216 ? -6.879 -14.166 12.225 1.00 93.00 216 ALA A O 1
ATOM 1793 N N . THR A 1 217 ? -8.315 -15.790 12.804 1.00 91.81 217 THR A N 1
ATOM 1794 C CA . THR A 1 217 ? -7.301 -16.727 13.319 1.00 91.81 217 THR A CA 1
ATOM 1795 C C . THR A 1 217 ? -6.885 -17.797 12.309 1.00 91.81 217 THR A C 1
ATOM 1797 O O . THR A 1 217 ? -5.762 -18.296 12.391 1.00 91.81 217 THR A O 1
ATOM 1800 N N . SER A 1 218 ? -7.727 -18.131 11.326 1.00 80.56 218 SER A N 1
ATOM 1801 C CA . SER A 1 218 ? -7.431 -19.175 10.333 1.00 80.56 218 SER A CA 1
ATOM 1802 C C . SER A 1 218 ? -6.173 -18.883 9.506 1.00 80.56 218 SER A C 1
ATOM 1804 O O . SER A 1 218 ? -5.391 -19.791 9.242 1.00 80.56 218 SER A O 1
ATOM 1806 N N . LEU A 1 219 ? -5.898 -17.614 9.185 1.00 63.16 219 LEU A N 1
ATOM 1807 C CA . LEU A 1 219 ? -4.693 -17.216 8.442 1.00 63.16 219 LEU A CA 1
ATOM 1808 C C . LEU A 1 219 ? -3.413 -17.193 9.291 1.00 63.16 219 LEU A C 1
ATOM 1810 O O . LEU A 1 219 ? -2.316 -17.201 8.732 1.00 63.16 219 LEU A O 1
ATOM 1814 N N . VAL A 1 220 ? -3.532 -17.195 10.622 1.00 58.34 220 VAL A N 1
ATOM 1815 C CA . VAL A 1 220 ? -2.374 -17.320 11.523 1.00 58.34 220 VAL A CA 1
ATOM 1816 C C . VAL A 1 220 ? -1.848 -18.758 11.507 1.00 58.34 220 VAL A C 1
ATOM 1818 O O . VAL A 1 220 ? -0.642 -18.965 11.579 1.00 58.34 220 VAL A O 1
ATOM 1821 N N . LYS A 1 221 ? -2.732 -19.748 11.321 1.00 48.47 221 LYS A N 1
ATOM 1822 C CA . LYS A 1 221 ? -2.372 -21.174 11.347 1.00 48.47 221 LYS A CA 1
ATOM 1823 C C . LYS A 1 221 ? -1.708 -21.696 10.067 1.00 48.47 221 LYS A C 1
ATOM 1825 O O . LYS A 1 221 ? -1.041 -22.714 10.132 1.00 48.47 221 LYS A O 1
ATOM 1830 N N . CYS A 1 222 ? -1.824 -21.007 8.929 1.00 48.91 222 CYS A N 1
ATOM 1831 C CA . CYS A 1 222 ? -1.145 -21.402 7.682 1.00 48.91 222 CYS A CA 1
ATOM 1832 C C . CYS A 1 222 ? 0.286 -20.840 7.535 1.00 48.91 222 CYS A C 1
ATOM 1834 O O . CYS A 1 222 ? 0.861 -20.922 6.452 1.00 48.91 222 CYS A O 1
ATOM 1836 N N . LYS A 1 223 ? 0.848 -20.218 8.582 1.00 42.81 223 LYS A N 1
ATOM 1837 C CA . LYS A 1 223 ? 2.211 -19.649 8.591 1.00 42.81 223 LYS A CA 1
ATOM 1838 C C . LYS A 1 223 ? 3.139 -20.263 9.656 1.00 42.81 223 LYS A C 1
ATOM 1840 O O . LYS A 1 223 ? 4.198 -19.694 9.910 1.00 42.81 223 LYS A O 1
ATOM 1845 N N . CYS A 1 224 ? 2.749 -21.389 10.248 1.00 34.72 224 CYS A N 1
ATOM 1846 C CA . CYS A 1 224 ? 3.604 -22.252 11.068 1.00 34.72 224 CYS A CA 1
ATOM 1847 C C . CYS A 1 224 ? 3.914 -23.520 10.274 1.00 34.72 224 CYS A C 1
ATOM 1849 O O . CYS A 1 224 ? 5.058 -24.000 10.394 1.00 34.72 224 CYS A O 1
#

Nearest PDB structures (foldseek):
  8sxq-assembly2_B  TM=6.455E-01  e=6.541E-05  Legionella pneumophila
  6deh-assembly2_B  TM=5.644E-01  e=4.539E-05  Legionella pneumophila subsp. pneumophila str. Philadelphia 1
  6ok3-assembly1_B  TM=6.204E-01  e=1.786E-04  Oxalobacter formigenes OXCC13
  5b26-assembly2_C  TM=6.690E-01  e=1.109E-03  Mus musculus
  6ok0-assembly3_C  TM=7.930E-01  e=1.305E-02  Oxalobacter formigenes OXCC13

pLDDT: mean 94.38, std 8.1, range [34.72, 98.56]